Protein AF-A0A7C2VYW9-F1 (afdb_monomer)

Mean predicted aligned error: 6.25 Å

Secondary structure (DSSP, 8-state):
-HHHHHHHHHHHHHHHHHHHHHHHHHHHHHHHHHHHHHHHHHHHHHHHHHHHHHHHHHHHHHHHTT--HHHHHHHHHHHHT--PPPPPSS--TTHHHHHHHHHHHHHHHHHHHHHHHSTTS-HHHHHHHHHHHHHHHHHHHHHHHHHHHHHHHHHHT-HHHHHHHHHHHHHHHHHHHHHHHHHHHHHH--S-BGGGHHHHHHHHHTTT-SEEEEETTEEEEEEEETTEEEEEEEE--SSS---TTHHHHHHHHHHHTSSPEEEEEEEEEPPTTPPTT-EEEEES--S--HHHHHHHHHHHHHHT--EEEEEEEE-HHHHHSBPPHHHHHHHHHHHHHHHHHHHH--S-EEEEE-S--TT--

Nearest PDB structures (foldseek):
  3ma9-assembly1_A  TM=4.598E-01  e=1.531E+00  Human immunodeficiency virus 1
  8j7v-assembly1_B  TM=1.949E-01  e=5.937E-01  Homo sapiens

Structure (mmCIF, N/CA/C/O backbone):
data_AF-A0A7C2VYW9-F1
#
_entry.id   AF-A0A7C2VYW9-F1
#
loop_
_atom_site.group_PDB
_atom_site.id
_atom_site.type_symbol
_atom_site.label_atom_id
_atom_site.label_alt_id
_atom_site.label_comp_id
_atom_site.label_asym_id
_atom_site.label_entity_id
_atom_site.label_seq_id
_atom_site.pdbx_PDB_ins_code
_atom_site.Cartn_x
_atom_site.Cartn_y
_atom_site.Cartn_z
_atom_site.occupancy
_atom_site.B_iso_or_equiv
_atom_site.auth_seq_id
_atom_site.auth_comp_id
_atom_site.auth_asym_id
_atom_site.auth_atom_id
_atom_site.pdbx_PDB_model_num
ATOM 1 N N . MET A 1 1 ? 9.660 45.789 -67.870 1.00 57.28 1 MET A N 1
ATOM 2 C CA . MET A 1 1 ? 10.785 44.852 -67.632 1.00 57.28 1 MET A CA 1
ATOM 3 C C . MET A 1 1 ? 11.229 44.841 -66.166 1.00 57.28 1 MET A C 1
ATOM 5 O O . MET A 1 1 ? 11.315 43.762 -65.602 1.00 57.28 1 MET A O 1
ATOM 9 N N . ASN A 1 2 ? 11.415 46.000 -65.514 1.00 61.91 2 ASN A N 1
ATOM 10 C CA . ASN A 1 2 ? 11.808 46.063 -64.093 1.00 61.91 2 ASN A CA 1
ATOM 11 C C . ASN A 1 2 ? 10.751 45.544 -63.099 1.00 61.91 2 ASN A C 1
ATOM 13 O O . ASN A 1 2 ? 11.112 44.861 -62.149 1.00 61.91 2 ASN A O 1
ATOM 17 N N . GLU A 1 3 ? 9.457 45.799 -63.317 1.00 64.31 3 GLU A N 1
ATOM 18 C CA . GLU A 1 3 ? 8.412 45.302 -62.402 1.00 64.31 3 GLU A CA 1
ATOM 19 C C . GLU A 1 3 ? 8.253 43.779 -62.445 1.00 64.31 3 GLU A C 1
ATOM 21 O O . GLU A 1 3 ? 8.116 43.148 -61.401 1.00 64.31 3 GLU A O 1
ATOM 26 N N . LEU A 1 4 ? 8.354 43.180 -63.637 1.00 64.56 4 LEU A N 1
ATOM 27 C CA . LEU A 1 4 ? 8.272 41.728 -63.811 1.00 64.56 4 LEU A CA 1
ATOM 28 C C . LEU A 1 4 ? 9.457 41.014 -63.132 1.00 64.56 4 LEU A C 1
ATOM 30 O O . LEU A 1 4 ? 9.272 39.988 -62.481 1.00 64.56 4 LEU A O 1
ATOM 34 N N . ASN A 1 5 ? 10.662 41.594 -63.220 1.00 72.31 5 ASN A N 1
ATOM 35 C CA . ASN A 1 5 ? 11.850 41.093 -62.520 1.00 72.31 5 ASN A CA 1
ATOM 36 C C . ASN A 1 5 ? 11.736 41.248 -60.999 1.00 72.31 5 ASN A C 1
ATOM 38 O O . ASN A 1 5 ? 12.097 40.329 -60.268 1.00 72.31 5 ASN A O 1
ATOM 42 N N . ASN A 1 6 ? 11.196 42.367 -60.509 1.00 76.38 6 ASN A N 1
ATOM 43 C CA . ASN A 1 6 ? 10.977 42.562 -59.075 1.00 76.38 6 ASN A CA 1
ATOM 44 C C . ASN A 1 6 ? 9.933 41.585 -58.520 1.00 76.38 6 ASN A C 1
ATOM 46 O O . ASN A 1 6 ? 10.146 41.015 -57.452 1.00 76.38 6 ASN A O 1
ATOM 50 N N . GLN A 1 7 ? 8.847 41.326 -59.254 1.00 80.31 7 GLN A N 1
ATOM 51 C CA . GLN A 1 7 ? 7.870 40.303 -58.877 1.00 80.31 7 GLN A CA 1
ATOM 52 C C . GLN A 1 7 ? 8.500 38.907 -58.853 1.00 80.31 7 GLN A C 1
ATOM 54 O O . GLN A 1 7 ? 8.309 38.171 -57.888 1.00 80.31 7 GLN A O 1
ATOM 59 N N . PHE A 1 8 ? 9.313 38.560 -59.855 1.00 86.31 8 PHE A N 1
ATOM 60 C CA . PHE A 1 8 ? 10.019 37.280 -59.890 1.00 86.31 8 PHE A CA 1
ATOM 61 C C . PHE A 1 8 ? 10.964 37.097 -58.691 1.00 86.31 8 PHE A C 1
ATOM 63 O O . PHE A 1 8 ? 10.967 36.038 -58.067 1.00 86.31 8 PHE A O 1
ATOM 70 N N . ILE A 1 9 ? 11.716 38.138 -58.320 1.00 86.81 9 ILE A N 1
ATOM 71 C CA . ILE A 1 9 ? 12.613 38.117 -57.154 1.00 86.81 9 ILE A CA 1
ATOM 72 C C . ILE A 1 9 ? 11.821 37.950 -55.851 1.00 86.81 9 ILE A C 1
ATOM 74 O O . ILE A 1 9 ? 12.205 37.144 -55.004 1.00 86.81 9 ILE A O 1
ATOM 78 N N . VAL A 1 10 ? 10.699 38.659 -55.693 1.00 88.44 10 VAL A N 1
ATOM 79 C CA . VAL A 1 10 ? 9.830 38.532 -54.511 1.00 88.44 10 VAL A CA 1
ATOM 80 C C . VAL A 1 10 ? 9.242 37.124 -54.411 1.00 88.44 10 VAL A C 1
ATOM 82 O O . VAL A 1 10 ? 9.277 36.528 -53.333 1.00 88.44 10 VAL A O 1
ATOM 85 N N . TYR A 1 11 ? 8.775 36.547 -55.523 1.00 92.00 11 TYR A N 1
ATOM 86 C CA . TYR A 1 11 ? 8.293 35.167 -55.536 1.00 92.00 11 TYR A CA 1
ATOM 87 C C . TYR A 1 11 ? 9.409 34.181 -55.187 1.00 92.00 11 TYR A C 1
ATOM 89 O O . TYR A 1 11 ? 9.219 33.359 -54.294 1.00 92.00 11 TYR A O 1
ATOM 97 N N . ALA A 1 12 ? 10.589 34.299 -55.800 1.00 91.06 12 ALA A N 1
ATOM 98 C CA . ALA A 1 12 ? 11.731 33.435 -55.508 1.00 91.06 12 ALA A CA 1
ATOM 99 C C . ALA A 1 12 ? 12.156 33.502 -54.030 1.00 91.06 12 ALA A C 1
ATOM 101 O O . ALA A 1 12 ? 12.367 32.463 -53.405 1.00 91.06 12 ALA A O 1
ATOM 102 N N . LEU A 1 13 ? 12.209 34.702 -53.440 1.00 91.00 13 LEU A N 1
ATOM 103 C CA . LEU A 1 13 ? 12.495 34.888 -52.014 1.00 91.00 13 LEU A CA 1
ATOM 104 C C . LEU A 1 13 ? 11.402 34.284 -51.125 1.00 91.00 13 LEU A C 1
ATOM 106 O O . LEU A 1 13 ? 11.717 33.625 -50.137 1.00 91.00 13 LEU A O 1
ATOM 110 N N . SER A 1 14 ? 10.127 34.452 -51.483 1.00 90.56 14 SER A N 1
ATOM 111 C CA . SER A 1 14 ? 9.013 33.870 -50.726 1.00 90.56 14 SER A CA 1
ATOM 112 C C . SER A 1 14 ? 9.029 32.336 -50.752 1.00 90.56 14 SER A C 1
ATOM 114 O O . SER A 1 14 ? 8.857 31.708 -49.707 1.00 90.56 14 SER A O 1
ATOM 116 N N . TYR A 1 15 ? 9.336 31.726 -51.904 1.00 93.00 15 TYR A N 1
ATOM 117 C CA . TYR A 1 15 ? 9.499 30.278 -52.033 1.00 93.00 15 TYR A CA 1
ATOM 118 C C . TYR A 1 15 ? 10.729 29.775 -51.280 1.00 93.00 15 TYR A C 1
ATOM 120 O O . TYR A 1 15 ? 10.656 28.723 -50.652 1.00 93.00 15 TYR A O 1
ATOM 128 N N . LEU A 1 16 ? 11.836 30.525 -51.287 1.00 92.81 16 LEU A N 1
ATOM 129 C CA . LEU A 1 16 ? 13.031 30.180 -50.520 1.00 92.81 16 LEU A CA 1
ATOM 130 C C . LEU A 1 16 ? 12.753 30.200 -49.014 1.00 92.81 16 LEU A C 1
ATOM 132 O O . LEU A 1 16 ? 13.153 29.278 -48.310 1.00 92.81 16 LEU A O 1
ATOM 136 N N . ILE A 1 17 ? 12.039 31.217 -48.521 1.00 93.06 17 ILE A N 1
ATOM 137 C CA . ILE A 1 17 ? 11.642 31.316 -47.111 1.00 93.06 17 ILE A CA 1
ATOM 138 C C . ILE A 1 17 ? 10.695 30.172 -46.742 1.00 93.06 17 ILE A C 1
ATOM 140 O O . ILE A 1 17 ? 10.905 29.516 -45.723 1.00 93.06 17 ILE A O 1
ATOM 144 N N . LEU A 1 18 ? 9.691 29.886 -47.577 1.00 90.94 18 LEU A N 1
ATOM 145 C CA . LEU A 1 18 ? 8.770 28.770 -47.359 1.00 90.94 18 LEU A CA 1
ATOM 146 C C . LEU A 1 18 ? 9.516 27.428 -47.338 1.00 90.94 18 LEU A C 1
ATOM 148 O O . LEU A 1 18 ? 9.303 26.622 -46.436 1.00 90.94 18 LEU A O 1
ATOM 152 N N . PHE A 1 19 ? 10.437 27.218 -48.280 1.00 90.81 19 PHE A N 1
ATOM 153 C CA . PHE A 1 19 ? 11.307 26.046 -48.316 1.00 90.81 19 PHE A CA 1
ATOM 154 C C . PHE A 1 19 ? 12.144 25.933 -47.041 1.00 90.81 19 PHE A C 1
ATOM 156 O O . PHE A 1 19 ? 12.200 24.857 -46.452 1.00 90.81 19 PHE A O 1
ATOM 163 N N . LEU A 1 20 ? 12.738 27.034 -46.568 1.00 89.69 20 LEU A N 1
ATOM 164 C CA . LEU A 1 20 ? 13.527 27.046 -45.337 1.00 89.69 20 LEU A CA 1
ATOM 165 C C . LEU A 1 20 ? 12.669 26.682 -44.118 1.00 89.69 20 LEU A C 1
ATOM 167 O O . LEU A 1 20 ? 13.103 25.895 -43.282 1.00 89.69 20 LEU A O 1
ATOM 171 N N . ILE A 1 21 ? 11.441 27.204 -44.031 1.00 88.62 21 ILE A N 1
ATOM 172 C CA . ILE A 1 21 ? 10.491 26.877 -42.959 1.00 88.62 21 ILE A CA 1
ATOM 173 C C . ILE A 1 21 ? 10.118 25.392 -43.009 1.00 88.62 21 ILE A C 1
ATOM 175 O O . ILE A 1 21 ? 10.176 24.720 -41.980 1.00 88.62 21 ILE A O 1
ATOM 179 N N . CYS A 1 22 ? 9.783 24.854 -44.185 1.00 84.94 22 CYS A N 1
ATOM 180 C CA . CYS A 1 22 ? 9.462 23.435 -44.355 1.00 84.94 22 CYS A CA 1
ATOM 181 C C . CYS A 1 22 ? 10.659 22.529 -44.032 1.00 84.94 22 CYS A C 1
ATOM 183 O O . CYS A 1 22 ? 10.501 21.521 -43.344 1.00 84.94 22 CYS A O 1
ATOM 185 N N . PHE A 1 23 ? 11.860 22.905 -44.475 1.00 85.06 23 PHE A N 1
ATOM 186 C CA . PHE A 1 23 ? 13.095 22.174 -44.210 1.00 85.06 23 PHE A CA 1
ATOM 187 C C . PHE A 1 23 ? 13.438 22.169 -42.717 1.00 85.06 23 PHE A C 1
ATOM 189 O O . PHE A 1 23 ? 13.697 21.111 -42.147 1.00 85.06 23 PHE A O 1
ATOM 196 N N . LEU A 1 24 ? 13.365 23.326 -42.050 1.00 83.88 24 LEU A N 1
ATOM 197 C CA . LEU A 1 24 ? 13.580 23.432 -40.606 1.00 83.88 24 LEU A CA 1
ATOM 198 C C . LEU A 1 24 ? 12.501 22.684 -39.811 1.00 83.88 24 LEU A C 1
ATOM 200 O O . LEU A 1 24 ? 12.819 22.067 -38.796 1.00 83.88 24 LEU A O 1
ATOM 204 N N . ALA A 1 25 ? 11.245 22.689 -40.267 1.00 79.19 25 ALA A N 1
ATOM 205 C CA . ALA A 1 25 ? 10.165 21.930 -39.642 1.00 79.19 25 ALA A CA 1
ATOM 206 C C . ALA A 1 25 ? 10.385 20.410 -39.751 1.00 79.19 25 ALA A C 1
ATOM 208 O O . ALA A 1 25 ? 10.226 19.709 -38.752 1.00 79.19 25 ALA A O 1
ATOM 209 N N . GLY A 1 26 ? 10.807 19.909 -40.917 1.00 75.88 26 GLY A N 1
ATOM 210 C CA . GLY A 1 26 ? 11.163 18.498 -41.107 1.00 75.88 26 GLY A CA 1
ATOM 211 C C . GLY A 1 26 ? 12.405 18.094 -40.306 1.00 75.88 26 GLY A C 1
ATOM 212 O O . GLY A 1 26 ? 12.394 17.095 -39.593 1.00 75.88 26 GLY A O 1
ATOM 213 N N . TYR A 1 27 ? 13.451 18.923 -40.321 1.00 77.38 27 TYR A N 1
ATOM 214 C CA . TYR A 1 27 ? 14.674 18.679 -39.551 1.00 77.38 27 TYR A CA 1
ATOM 215 C C . TYR A 1 27 ? 14.426 18.695 -38.034 1.00 77.38 27 TYR A C 1
ATOM 217 O O . TYR A 1 27 ? 15.004 17.903 -37.288 1.00 77.38 27 TYR A O 1
ATOM 225 N N . ARG A 1 28 ? 13.509 19.550 -37.563 1.00 77.00 28 ARG A N 1
ATOM 226 C CA . ARG A 1 28 ? 13.059 19.560 -36.166 1.00 77.00 28 ARG A CA 1
ATOM 227 C C . ARG A 1 28 ? 12.404 18.235 -35.765 1.00 77.00 28 ARG A C 1
ATOM 229 O O . ARG A 1 28 ? 12.597 17.820 -34.627 1.00 77.00 28 ARG A O 1
ATOM 236 N N . GLN A 1 29 ? 11.650 17.581 -36.651 1.00 70.31 29 GLN A N 1
ATOM 237 C CA . GLN A 1 29 ? 11.026 16.284 -36.356 1.00 70.31 29 GLN A CA 1
ATOM 238 C C . GLN A 1 29 ? 12.069 15.170 -36.206 1.00 70.31 29 GLN A C 1
ATOM 240 O O . GLN A 1 29 ? 11.988 14.402 -35.253 1.00 70.31 29 GLN A O 1
ATOM 245 N N . GLU A 1 30 ? 13.080 15.128 -37.074 1.00 72.44 30 GLU A N 1
ATOM 246 C CA . GLU A 1 30 ? 14.192 14.166 -36.981 1.00 72.44 30 GLU A CA 1
ATOM 247 C C . GLU A 1 30 ? 15.038 14.381 -35.713 1.00 72.44 30 GLU A C 1
ATOM 249 O O . GLU A 1 30 ? 15.390 13.435 -35.004 1.00 72.44 30 GLU A O 1
ATOM 254 N N . LEU A 1 31 ? 15.315 15.642 -35.364 1.00 75.75 31 LEU A N 1
ATOM 255 C CA . LEU A 1 31 ? 15.980 15.983 -34.105 1.00 75.75 31 LEU A CA 1
ATOM 256 C C . LEU A 1 31 ? 15.140 15.588 -32.885 1.00 75.75 31 LEU A C 1
ATOM 258 O O . LEU A 1 31 ? 15.677 15.007 -31.940 1.00 75.75 31 LEU A O 1
ATOM 262 N N . ALA A 1 32 ? 13.838 15.889 -32.896 1.00 71.81 32 ALA A N 1
ATOM 263 C CA . ALA A 1 32 ? 12.922 15.497 -31.830 1.00 71.81 32 ALA A CA 1
ATOM 264 C C . ALA A 1 32 ? 12.911 13.973 -31.668 1.00 71.81 32 ALA A C 1
ATOM 266 O O . ALA A 1 32 ? 13.172 13.498 -30.566 1.00 71.81 32 ALA A O 1
ATOM 267 N N . PHE A 1 33 ? 12.759 13.223 -32.767 1.00 72.19 33 PHE A N 1
ATOM 268 C CA . PHE A 1 33 ? 12.837 11.760 -32.798 1.00 72.19 33 PHE A CA 1
ATOM 269 C C . PHE A 1 33 ? 14.113 11.242 -32.125 1.00 72.19 33 PHE A C 1
ATOM 271 O O . PHE A 1 33 ? 14.050 10.342 -31.287 1.00 72.19 33 PHE A O 1
ATOM 278 N N . PHE A 1 34 ? 15.275 11.825 -32.435 1.00 74.81 34 PHE A N 1
ATOM 279 C CA . PHE A 1 34 ? 16.549 11.412 -31.846 1.00 74.81 34 PHE A CA 1
ATOM 280 C C . PHE A 1 34 ? 16.608 11.623 -30.322 1.00 74.81 34 PHE A C 1
ATOM 282 O O . PHE A 1 34 ? 17.043 10.728 -29.588 1.00 74.81 34 PHE A O 1
ATOM 289 N N . PHE A 1 35 ? 16.179 12.790 -29.827 1.00 76.94 35 PHE A N 1
ATOM 290 C CA . PHE A 1 35 ? 16.181 13.089 -28.389 1.00 76.94 35 PHE A CA 1
ATOM 291 C C . PHE A 1 35 ? 15.185 12.218 -27.620 1.00 76.94 35 PHE A C 1
ATOM 293 O O . PHE A 1 35 ? 15.547 11.596 -26.621 1.00 76.94 35 PHE A O 1
ATOM 300 N N . GLU A 1 36 ? 13.968 12.128 -28.137 1.00 75.50 36 GLU A N 1
ATOM 301 C CA . GLU A 1 36 ? 12.870 11.319 -27.618 1.00 75.50 36 GLU A CA 1
ATOM 302 C C . GLU A 1 36 ? 13.248 9.838 -27.511 1.00 75.50 36 GLU A C 1
ATOM 304 O O . GLU A 1 36 ? 13.093 9.197 -26.466 1.00 75.50 36 GLU A O 1
ATOM 309 N N . PHE A 1 37 ? 13.847 9.303 -28.573 1.00 78.81 37 PHE A N 1
ATOM 310 C CA . PHE A 1 37 ? 14.339 7.936 -28.612 1.00 78.81 37 PHE A CA 1
ATOM 311 C C . PHE A 1 37 ? 15.418 7.668 -27.558 1.00 78.81 37 PHE A C 1
ATOM 313 O O . PHE A 1 37 ? 15.416 6.628 -26.891 1.00 78.81 37 PHE A O 1
ATOM 320 N N . ARG A 1 38 ? 16.351 8.611 -27.386 1.00 84.50 38 ARG A N 1
ATOM 321 C CA . ARG A 1 38 ? 17.425 8.505 -26.395 1.00 84.50 38 ARG A CA 1
ATOM 322 C C . ARG A 1 38 ? 16.870 8.448 -24.975 1.00 84.50 38 ARG A C 1
ATOM 324 O O . ARG A 1 38 ? 17.370 7.658 -24.173 1.00 84.50 38 ARG A O 1
ATOM 331 N N . ASP A 1 39 ? 15.866 9.256 -24.660 1.00 83.12 39 ASP A N 1
ATOM 332 C CA . ASP A 1 39 ? 15.283 9.296 -23.319 1.00 83.12 39 ASP A CA 1
ATOM 333 C C . ASP A 1 39 ? 14.465 8.034 -23.021 1.00 83.12 39 ASP A C 1
ATOM 335 O O . ASP A 1 39 ? 14.633 7.442 -21.951 1.00 83.12 39 ASP A O 1
ATOM 339 N N . LEU A 1 40 ? 13.707 7.523 -24.000 1.00 85.31 40 LEU A N 1
ATOM 340 C CA . LEU A 1 40 ? 13.041 6.222 -23.884 1.00 85.31 40 LEU A CA 1
ATOM 341 C C . LEU A 1 40 ? 14.051 5.083 -23.676 1.00 85.31 40 LEU A C 1
ATOM 343 O O . LEU A 1 40 ? 13.854 4.225 -22.815 1.00 85.31 40 LEU A O 1
ATOM 347 N N . LYS A 1 41 ? 15.164 5.088 -24.422 1.00 89.06 41 LYS A N 1
ATOM 348 C CA . LYS A 1 41 ? 16.241 4.096 -24.278 1.00 89.06 41 LYS A CA 1
ATOM 349 C C . LYS A 1 41 ? 16.886 4.142 -22.892 1.00 89.06 41 LYS A C 1
ATOM 351 O O . LYS A 1 41 ? 17.166 3.095 -22.314 1.00 89.06 41 LYS A O 1
ATOM 356 N N . ARG A 1 42 ? 17.141 5.343 -22.363 1.00 90.75 42 ARG A N 1
ATOM 357 C CA . ARG A 1 42 ? 17.694 5.537 -21.013 1.00 90.75 42 ARG A CA 1
ATOM 358 C C . ARG A 1 42 ? 16.753 4.992 -19.950 1.00 90.75 42 ARG A C 1
ATOM 360 O O . ARG A 1 42 ? 17.205 4.257 -19.080 1.00 90.75 42 ARG A O 1
ATOM 367 N N . PHE A 1 43 ? 15.464 5.307 -20.048 1.00 90.62 43 PHE A N 1
ATOM 368 C CA . PHE A 1 43 ? 14.476 4.795 -19.106 1.00 90.62 43 PHE A CA 1
ATOM 369 C C . PHE A 1 43 ? 14.328 3.273 -19.193 1.00 90.62 43 PHE A C 1
ATOM 371 O O . PHE A 1 43 ? 14.309 2.605 -18.167 1.00 90.62 43 PHE A O 1
ATOM 378 N N . LEU A 1 44 ? 14.312 2.701 -20.402 1.00 93.31 44 LEU A N 1
ATOM 379 C CA . LEU A 1 44 ? 14.299 1.248 -20.577 1.00 93.31 44 LEU A CA 1
ATOM 380 C C . LEU A 1 44 ? 15.505 0.579 -19.901 1.00 93.31 44 LEU A C 1
ATOM 382 O O . LEU A 1 44 ? 15.341 -0.453 -19.255 1.00 93.31 44 LEU A O 1
ATOM 386 N N . LYS A 1 45 ? 16.698 1.172 -20.026 1.00 95.44 45 LYS A N 1
ATOM 387 C CA . LYS A 1 45 ? 17.904 0.683 -19.351 1.00 95.44 45 LYS A CA 1
ATOM 388 C C . LYS A 1 45 ? 17.773 0.767 -17.826 1.00 95.44 45 LYS A C 1
ATOM 390 O O . LYS A 1 45 ? 18.093 -0.201 -17.150 1.00 95.44 45 LYS A O 1
ATOM 395 N N . GLN A 1 46 ? 17.258 1.881 -17.303 1.00 95.81 46 GLN A N 1
ATOM 396 C CA . GLN A 1 46 ? 16.982 2.030 -15.870 1.00 95.81 46 GLN A CA 1
ATOM 397 C C . GLN A 1 46 ? 16.023 0.933 -15.370 1.00 95.81 46 GLN A C 1
ATOM 399 O O . GLN A 1 46 ? 16.306 0.286 -14.370 1.00 95.81 46 GLN A O 1
ATOM 404 N N . LEU A 1 47 ? 14.927 0.667 -16.089 1.00 96.06 47 LEU A N 1
ATOM 405 C CA . LEU A 1 47 ? 13.975 -0.390 -15.726 1.00 96.06 47 LEU A CA 1
ATOM 406 C C . LEU A 1 47 ? 14.604 -1.787 -15.743 1.00 96.06 47 LEU A C 1
ATOM 408 O O . LEU A 1 47 ? 14.288 -2.618 -14.898 1.00 96.06 47 LEU A O 1
ATOM 412 N N . GLU A 1 48 ? 15.475 -2.063 -16.714 1.00 97.12 48 GLU A N 1
ATOM 413 C CA . GLU A 1 48 ? 16.203 -3.332 -16.789 1.00 97.12 48 GLU A CA 1
ATOM 414 C C . GLU A 1 48 ? 17.114 -3.535 -15.571 1.00 97.12 48 GLU A C 1
ATOM 416 O O . GLU A 1 48 ? 17.127 -4.618 -14.981 1.00 97.12 48 GLU A O 1
ATOM 421 N N . GLU A 1 49 ? 17.822 -2.480 -15.164 1.00 97.50 49 GLU A N 1
ATOM 422 C CA . GLU A 1 49 ? 18.649 -2.463 -13.956 1.00 97.50 49 GLU A CA 1
ATOM 423 C C . GLU A 1 49 ? 17.794 -2.666 -12.694 1.00 97.50 49 GLU A C 1
ATOM 425 O O . GLU A 1 49 ? 18.102 -3.543 -11.890 1.00 97.50 49 GLU A O 1
ATOM 430 N N . GLU A 1 50 ? 16.676 -1.946 -12.554 1.00 97.31 50 GLU A N 1
ATOM 431 C CA . GLU A 1 50 ? 15.764 -2.058 -11.406 1.00 97.31 50 GLU A CA 1
ATOM 432 C C . GLU A 1 50 ? 15.127 -3.453 -11.287 1.00 97.31 50 GLU A C 1
ATOM 434 O O . GLU A 1 50 ? 15.076 -4.018 -10.192 1.00 97.31 50 GLU A O 1
ATOM 439 N N . VAL A 1 51 ? 14.679 -4.052 -12.398 1.00 97.19 51 VAL A N 1
ATOM 440 C CA . VAL A 1 51 ? 14.142 -5.427 -12.417 1.00 97.19 51 VAL A CA 1
ATOM 441 C C . VAL A 1 51 ? 15.219 -6.437 -12.011 1.00 97.19 51 VAL A C 1
ATOM 443 O O . VAL A 1 51 ? 14.955 -7.345 -11.216 1.00 97.19 51 VAL A O 1
ATOM 446 N N . SER A 1 52 ? 16.441 -6.276 -12.526 1.00 96.88 52 SER A N 1
ATOM 447 C CA . SER A 1 52 ? 17.578 -7.126 -12.164 1.00 96.88 52 SER A CA 1
ATOM 448 C C . SER A 1 52 ? 17.944 -6.985 -10.682 1.00 96.88 52 SER A C 1
ATOM 450 O O . SER A 1 52 ? 18.179 -7.985 -9.998 1.00 96.88 52 SER A O 1
ATOM 452 N N . ASP A 1 53 ? 17.936 -5.762 -10.155 1.00 97.00 53 ASP A N 1
ATOM 453 C CA . ASP A 1 53 ? 18.186 -5.486 -8.744 1.00 97.00 53 ASP A CA 1
ATOM 454 C C . ASP A 1 53 ? 17.111 -6.091 -7.844 1.00 97.00 53 ASP A C 1
ATOM 456 O O . ASP A 1 53 ? 17.447 -6.736 -6.855 1.00 97.00 53 ASP A O 1
ATOM 460 N N . VAL A 1 54 ? 15.831 -5.984 -8.205 1.00 96.75 54 VAL A N 1
ATOM 461 C CA . VAL A 1 54 ? 14.741 -6.648 -7.474 1.00 96.75 54 VAL A CA 1
ATOM 462 C C . VAL A 1 54 ? 14.937 -8.163 -7.445 1.00 96.75 54 VAL A C 1
ATOM 464 O O . VAL A 1 54 ? 14.810 -8.768 -6.378 1.00 96.75 54 VAL A O 1
ATOM 467 N N . LYS A 1 55 ? 15.310 -8.790 -8.573 1.00 95.75 55 LYS A N 1
ATOM 468 C CA . LYS A 1 55 ? 15.639 -10.228 -8.613 1.00 95.75 55 LYS A CA 1
ATOM 469 C C . LYS A 1 55 ? 16.771 -10.562 -7.639 1.00 95.75 55 LYS A C 1
ATOM 471 O O . LYS A 1 55 ? 16.680 -11.544 -6.902 1.00 95.75 55 LYS A O 1
ATOM 476 N N . ARG A 1 56 ? 17.828 -9.746 -7.621 1.00 95.69 56 ARG A N 1
ATOM 477 C CA . ARG A 1 56 ? 18.986 -9.919 -6.735 1.00 95.69 56 ARG A CA 1
ATOM 478 C C . ARG A 1 56 ? 18.612 -9.778 -5.260 1.00 95.69 56 ARG A C 1
ATOM 480 O O . ARG A 1 56 ? 18.961 -10.661 -4.484 1.00 95.69 56 ARG A O 1
ATOM 487 N N . ILE A 1 57 ? 17.863 -8.740 -4.892 1.00 95.25 57 ILE A N 1
ATOM 488 C CA . ILE A 1 57 ? 17.438 -8.493 -3.507 1.00 95.25 57 ILE A CA 1
ATOM 489 C C . ILE A 1 57 ? 16.546 -9.640 -3.017 1.00 95.25 57 ILE A C 1
ATOM 491 O O . ILE A 1 57 ? 16.800 -10.203 -1.958 1.00 95.25 57 ILE A O 1
ATOM 495 N N . ILE A 1 58 ? 15.554 -10.060 -3.812 1.00 94.12 58 ILE A N 1
ATOM 496 C CA . ILE A 1 58 ? 14.689 -11.201 -3.463 1.00 94.12 58 ILE A CA 1
ATOM 497 C C . ILE A 1 58 ? 15.524 -12.473 -3.272 1.00 94.12 58 ILE A C 1
ATOM 499 O O . ILE A 1 58 ? 15.326 -13.206 -2.306 1.00 94.12 58 ILE A O 1
ATOM 503 N N . LYS A 1 59 ? 16.489 -12.729 -4.161 1.00 93.56 59 LYS A N 1
ATOM 504 C CA . LYS A 1 59 ? 17.399 -13.874 -4.050 1.00 93.56 59 LYS A CA 1
ATOM 505 C C . LYS A 1 59 ? 18.232 -13.839 -2.769 1.00 93.56 59 LYS A C 1
ATOM 507 O O . LYS A 1 59 ? 18.433 -14.884 -2.156 1.00 93.56 59 LYS A O 1
ATOM 512 N N . GLU A 1 60 ? 18.742 -12.675 -2.384 1.00 93.19 60 GLU A N 1
ATOM 513 C CA . GLU A 1 60 ? 19.502 -12.495 -1.145 1.00 93.19 60 GLU A CA 1
ATOM 514 C C . GLU A 1 60 ? 18.631 -12.755 0.090 1.00 93.19 60 GLU A C 1
ATOM 516 O O . GLU A 1 60 ? 19.056 -13.494 0.976 1.00 93.19 60 GLU A O 1
ATOM 521 N N . GLU A 1 61 ? 17.401 -12.239 0.125 1.00 91.25 61 GLU A N 1
ATOM 522 C CA . GLU A 1 61 ? 16.476 -12.470 1.242 1.00 91.25 61 GLU A CA 1
ATOM 523 C C . GLU A 1 61 ? 16.048 -13.935 1.357 1.00 91.25 61 GLU A C 1
ATOM 525 O O . GLU A 1 61 ? 16.078 -14.512 2.440 1.00 91.25 61 GLU A O 1
ATOM 530 N N . ILE A 1 62 ? 15.748 -14.593 0.239 1.00 90.00 62 ILE A N 1
ATOM 531 C CA . ILE A 1 62 ? 15.380 -16.015 0.225 1.00 90.00 62 ILE A CA 1
ATOM 532 C C . ILE A 1 62 ? 16.523 -16.903 0.729 1.00 90.00 62 ILE A C 1
ATOM 534 O O . ILE A 1 62 ? 16.293 -17.844 1.492 1.00 90.00 62 ILE A O 1
ATOM 538 N N . LYS A 1 63 ? 17.771 -16.567 0.379 1.00 90.12 63 LYS A N 1
ATOM 539 C CA . LYS A 1 63 ? 18.949 -17.265 0.908 1.00 90.12 63 LYS A CA 1
ATOM 540 C C . LYS A 1 63 ? 19.081 -17.126 2.424 1.00 90.12 63 LYS A C 1
ATOM 542 O O . LYS A 1 63 ? 19.471 -18.094 3.069 1.00 90.12 63 LYS A O 1
ATOM 547 N N . LYS A 1 64 ? 18.742 -15.967 3.005 1.00 90.50 64 LYS A N 1
ATOM 548 C CA . LYS A 1 64 ? 18.765 -15.767 4.469 1.00 90.50 64 LYS A CA 1
ATOM 549 C C . LYS A 1 64 ? 17.753 -16.659 5.198 1.00 90.50 64 LYS A C 1
ATOM 551 O O . LYS A 1 64 ? 17.992 -17.023 6.342 1.00 90.50 64 LYS A O 1
ATOM 556 N N . ILE A 1 65 ? 16.664 -17.045 4.528 1.00 87.62 65 ILE A N 1
ATOM 557 C CA . ILE A 1 65 ? 15.631 -17.964 5.044 1.00 87.62 65 ILE A CA 1
ATOM 558 C C . ILE A 1 65 ? 16.065 -19.444 4.897 1.00 87.62 65 ILE A C 1
ATOM 560 O O . ILE A 1 65 ? 15.382 -20.357 5.365 1.00 87.62 65 ILE A O 1
ATOM 564 N N . GLY A 1 66 ? 17.213 -19.705 4.261 1.00 87.31 66 GLY A N 1
ATOM 565 C CA . GLY A 1 66 ? 17.765 -21.049 4.079 1.00 87.31 66 GLY A CA 1
ATOM 566 C C . GLY A 1 66 ? 17.191 -21.819 2.886 1.00 87.31 66 GLY A C 1
ATOM 567 O O . GLY A 1 66 ? 17.348 -23.034 2.831 1.00 87.31 66 GLY A O 1
ATOM 568 N N . VAL A 1 67 ? 16.537 -21.144 1.932 1.00 87.56 67 VAL A N 1
ATOM 569 C CA . VAL A 1 67 ? 15.994 -21.780 0.716 1.00 87.56 67 VAL A CA 1
ATOM 570 C C . VAL A 1 67 ? 16.964 -21.617 -0.457 1.00 87.56 67 VAL A C 1
ATOM 572 O O . VAL A 1 67 ? 17.517 -20.536 -0.685 1.00 87.56 67 VAL A O 1
ATOM 575 N N . SER A 1 68 ? 17.170 -22.689 -1.230 1.00 87.88 68 SER A N 1
ATOM 576 C CA . SER A 1 68 ? 17.987 -22.643 -2.446 1.00 87.88 68 SER A CA 1
ATOM 577 C C . SER A 1 68 ? 17.298 -21.830 -3.540 1.00 87.88 68 SER A C 1
ATOM 579 O O . SER A 1 68 ? 16.131 -22.038 -3.857 1.00 87.88 68 SER A O 1
ATOM 581 N N . TRP A 1 69 ? 18.043 -20.933 -4.192 1.00 87.50 69 TRP A N 1
ATOM 582 C CA . TRP A 1 69 ? 17.512 -20.149 -5.312 1.00 87.50 69 TRP A CA 1
ATOM 583 C C . TRP A 1 69 ? 17.047 -21.021 -6.486 1.00 87.50 69 TRP A C 1
ATOM 585 O O . TRP A 1 69 ? 16.112 -20.640 -7.182 1.00 87.50 69 TRP A O 1
ATOM 595 N N . GLN A 1 70 ? 17.690 -22.171 -6.707 1.00 86.56 70 GLN A N 1
ATOM 596 C CA . GLN A 1 70 ? 17.355 -23.073 -7.815 1.00 86.56 70 GLN A CA 1
ATOM 597 C C . GLN A 1 70 ? 15.921 -23.604 -7.703 1.00 86.56 70 GLN A C 1
ATOM 599 O O . GLN A 1 70 ? 15.238 -23.714 -8.717 1.00 86.56 70 GLN A O 1
ATOM 604 N N . ASP A 1 71 ? 15.445 -23.832 -6.478 1.00 83.94 71 ASP A N 1
ATOM 605 C CA . ASP A 1 71 ? 14.080 -24.298 -6.217 1.00 83.94 71 ASP A CA 1
ATOM 606 C C . ASP A 1 71 ? 13.056 -23.159 -6.362 1.00 83.94 71 ASP A C 1
ATOM 608 O O . ASP A 1 71 ? 11.903 -23.378 -6.722 1.00 83.94 71 ASP A O 1
ATOM 612 N N . VAL A 1 72 ? 13.481 -21.914 -6.124 1.00 84.31 72 VAL A N 1
ATOM 613 C CA . VAL A 1 72 ? 12.619 -20.723 -6.170 1.00 84.31 72 VAL A CA 1
ATOM 614 C C . VAL A 1 72 ? 12.470 -20.147 -7.574 1.00 84.31 72 VAL A C 1
ATOM 616 O O . VAL A 1 72 ? 11.412 -19.610 -7.905 1.00 84.31 72 VAL A O 1
ATOM 619 N N . GLU A 1 73 ? 13.510 -20.217 -8.403 1.00 87.38 73 GLU A N 1
ATOM 620 C CA . GLU A 1 73 ? 13.577 -19.519 -9.691 1.00 87.38 73 GLU A CA 1
ATOM 621 C C . GLU A 1 73 ? 12.365 -19.769 -10.618 1.00 87.38 73 GLU A C 1
ATOM 623 O O . GLU A 1 73 ? 11.802 -18.783 -11.108 1.00 87.38 73 GLU A O 1
ATOM 628 N N . PRO A 1 74 ? 11.854 -21.007 -10.788 1.00 86.19 74 PRO A N 1
ATOM 629 C CA . PRO A 1 74 ? 10.662 -21.252 -11.612 1.00 86.19 74 PRO A CA 1
ATOM 630 C C . PRO A 1 74 ? 9.400 -20.546 -11.084 1.00 86.19 74 PRO A C 1
ATOM 632 O O . PRO A 1 74 ? 8.576 -20.008 -11.837 1.00 86.19 74 PRO A O 1
ATOM 635 N N . HIS A 1 75 ? 9.240 -20.509 -9.762 1.00 86.44 75 HIS A N 1
ATOM 636 C CA . HIS A 1 75 ? 8.115 -19.840 -9.116 1.00 86.44 75 HIS A CA 1
ATOM 637 C C . HIS A 1 75 ? 8.263 -18.320 -9.164 1.00 86.44 75 HIS A C 1
ATOM 639 O O . HIS A 1 75 ? 7.268 -17.627 -9.379 1.00 86.44 75 HIS A O 1
ATOM 645 N N . TYR A 1 76 ? 9.487 -17.803 -9.024 1.00 88.38 76 TYR A N 1
ATOM 646 C CA . TYR A 1 76 ? 9.797 -16.383 -9.180 1.00 88.38 76 TYR A CA 1
ATOM 647 C C . TYR A 1 76 ? 9.366 -15.870 -10.557 1.00 88.38 76 TYR A C 1
ATOM 649 O O . TYR A 1 76 ? 8.678 -14.852 -10.642 1.00 88.38 76 TYR A O 1
ATOM 657 N N . GLU A 1 77 ? 9.711 -16.575 -11.638 1.00 87.81 77 GLU A N 1
ATOM 658 C CA . GLU A 1 77 ? 9.297 -16.172 -12.987 1.00 87.81 77 GLU A CA 1
ATOM 659 C C . GLU A 1 77 ? 7.779 -16.186 -13.124 1.00 87.81 77 GLU A C 1
ATOM 661 O O . GLU A 1 77 ? 7.182 -15.267 -13.681 1.00 87.81 77 GLU A O 1
ATOM 666 N N . THR A 1 78 ? 7.122 -17.195 -12.560 1.00 90.19 78 THR A N 1
ATOM 667 C CA . THR A 1 78 ? 5.664 -17.270 -12.617 1.00 90.19 78 THR A CA 1
ATOM 668 C C . THR A 1 78 ? 5.001 -16.131 -11.830 1.00 90.19 78 THR A C 1
ATOM 670 O O . THR A 1 78 ? 4.012 -15.563 -12.288 1.00 90.19 78 THR A O 1
ATOM 673 N N . LEU A 1 79 ? 5.534 -15.779 -10.657 1.00 91.25 79 LEU A N 1
ATOM 674 C CA . LEU A 1 79 ? 5.009 -14.713 -9.799 1.00 91.25 79 LEU A CA 1
ATOM 675 C C . LEU A 1 79 ? 5.269 -13.318 -10.372 1.00 91.25 79 LEU A C 1
ATOM 677 O O . LEU A 1 79 ? 4.381 -12.476 -10.350 1.00 91.25 79 LEU A O 1
ATOM 681 N N . THR A 1 80 ? 6.446 -13.075 -10.943 1.00 91.56 80 THR A N 1
ATOM 682 C CA . THR A 1 80 ? 6.780 -11.779 -11.563 1.00 91.56 80 THR A CA 1
ATOM 683 C C . THR A 1 80 ? 6.116 -11.563 -12.921 1.00 91.56 80 THR A C 1
ATOM 685 O O . THR A 1 80 ? 6.096 -10.445 -13.430 1.00 91.56 80 THR A O 1
ATOM 688 N N . ASN A 1 81 ? 5.568 -12.616 -13.527 1.00 91.81 81 ASN A N 1
ATOM 689 C CA . ASN A 1 81 ? 4.753 -12.534 -14.738 1.00 91.81 81 ASN A CA 1
ATOM 690 C C . ASN A 1 81 ? 3.245 -12.552 -14.450 1.00 91.81 81 ASN A C 1
ATOM 692 O O . ASN A 1 81 ? 2.447 -12.515 -15.387 1.00 91.81 81 ASN A O 1
ATOM 696 N N . PHE A 1 82 ? 2.849 -12.610 -13.178 1.00 89.50 82 PHE A N 1
ATOM 697 C CA . PHE A 1 82 ? 1.454 -12.641 -12.764 1.00 89.50 82 PHE A CA 1
ATOM 698 C C . PHE A 1 82 ? 0.776 -11.285 -12.990 1.00 89.50 82 PHE A C 1
ATOM 700 O O . PHE A 1 82 ? 1.274 -10.257 -12.542 1.00 89.50 82 PHE A O 1
ATOM 707 N N . PHE A 1 83 ? -0.397 -11.255 -13.614 1.00 88.25 83 PHE A N 1
ATOM 708 C CA . PHE A 1 83 ? -1.182 -10.028 -13.738 1.00 88.25 83 PHE A CA 1
ATOM 709 C C . PHE A 1 83 ? -2.657 -10.300 -13.476 1.00 88.25 83 PHE A C 1
ATOM 711 O O . PHE A 1 83 ? -3.173 -11.379 -13.762 1.00 88.25 83 PHE A O 1
ATOM 718 N N . ILE A 1 84 ? -3.328 -9.292 -12.930 1.00 88.75 84 ILE A N 1
ATOM 719 C CA . ILE A 1 84 ? -4.757 -9.335 -12.645 1.00 88.75 84 ILE A CA 1
ATOM 720 C C . ILE A 1 84 ? -5.489 -8.761 -13.853 1.00 88.75 84 ILE A C 1
ATOM 722 O O . ILE A 1 84 ? -5.166 -7.668 -14.321 1.00 88.75 84 ILE A O 1
ATOM 726 N N . VAL A 1 85 ? -6.464 -9.507 -14.362 1.00 88.69 85 VAL A N 1
ATOM 727 C CA . VAL A 1 85 ? -7.351 -9.044 -15.431 1.00 88.69 85 VAL A CA 1
ATOM 728 C C . VAL A 1 85 ? -8.579 -8.410 -14.779 1.00 88.69 85 VAL A C 1
ATOM 730 O O . VAL A 1 85 ? -9.263 -9.106 -14.030 1.00 88.69 85 VAL A O 1
ATOM 733 N N . PRO A 1 86 ? -8.862 -7.114 -15.005 1.00 86.75 86 PRO A N 1
ATOM 734 C CA . PRO A 1 86 ? -10.052 -6.481 -14.449 1.00 86.75 86 PRO A CA 1
ATOM 735 C C . PRO A 1 86 ? -11.333 -7.075 -15.066 1.00 86.75 86 PRO A C 1
ATOM 737 O O . PRO A 1 86 ? -11.290 -7.595 -16.185 1.00 86.75 86 PRO A O 1
ATOM 740 N N . PRO A 1 87 ? -12.481 -7.001 -14.367 1.00 88.06 87 PRO A N 1
ATOM 741 C CA . PRO A 1 87 ? -13.756 -7.426 -14.935 1.00 88.06 87 PRO A CA 1
ATOM 742 C C . PRO A 1 87 ? -14.164 -6.535 -16.117 1.00 88.06 87 PRO A C 1
ATOM 744 O O . PRO A 1 87 ? -13.686 -5.408 -16.258 1.00 88.06 87 PRO A O 1
ATOM 747 N N . VAL A 1 88 ? -15.087 -7.030 -16.947 1.00 86.06 88 VAL A N 1
ATOM 748 C CA . VAL A 1 88 ? -15.684 -6.253 -18.047 1.00 86.06 88 VAL A CA 1
ATOM 749 C C . VAL A 1 88 ? -16.324 -4.978 -17.488 1.00 86.06 88 VAL A C 1
ATOM 751 O O . VAL A 1 88 ? -17.139 -5.046 -16.567 1.00 86.06 88 VAL A O 1
ATOM 754 N N . GLY A 1 89 ? -15.930 -3.825 -18.037 1.00 77.00 89 GLY A N 1
ATOM 755 C CA . GLY A 1 89 ? -16.360 -2.506 -17.563 1.00 77.00 89 GLY A CA 1
ATOM 756 C C . GLY A 1 89 ? -17.697 -2.023 -18.130 1.00 77.00 89 GLY A C 1
ATOM 757 O O . GLY A 1 89 ? -18.346 -1.189 -17.505 1.00 77.00 89 GLY A O 1
ATOM 758 N N . ASP A 1 90 ? -18.127 -2.562 -19.274 1.00 77.81 90 ASP A N 1
ATOM 759 C CA . ASP A 1 90 ? -19.324 -2.093 -19.991 1.00 77.81 90 ASP A CA 1
ATOM 760 C C . ASP A 1 90 ? -20.640 -2.441 -19.273 1.00 77.81 90 ASP A C 1
ATOM 762 O O . ASP A 1 90 ? -21.678 -1.838 -19.540 1.00 77.81 90 ASP A O 1
ATOM 766 N N . GLU A 1 91 ? -20.608 -3.388 -18.327 1.00 78.56 91 GLU A N 1
ATOM 767 C CA . GLU A 1 91 ? -21.748 -3.731 -17.479 1.00 78.56 91 GLU A CA 1
ATOM 768 C C . GLU A 1 91 ? -21.519 -3.221 -16.044 1.00 78.56 91 GLU A C 1
ATOM 770 O O . GLU A 1 91 ? -20.800 -3.856 -15.259 1.00 78.56 91 GLU A O 1
ATOM 775 N N . PRO A 1 92 ? -22.142 -2.092 -15.657 1.00 75.62 92 PRO A N 1
ATOM 776 C CA . PRO A 1 92 ? -21.886 -1.469 -14.362 1.00 75.62 92 PRO A CA 1
ATOM 777 C C . PRO A 1 92 ? -22.465 -2.274 -13.189 1.00 75.62 92 PRO A C 1
ATOM 779 O O . PRO A 1 92 ? -21.910 -2.248 -12.087 1.00 75.62 92 PRO A O 1
ATOM 782 N N . VAL A 1 93 ? -23.554 -3.018 -13.405 1.00 84.94 93 VAL A N 1
ATOM 783 C CA . VAL A 1 93 ? -24.206 -3.822 -12.362 1.00 84.94 93 VAL A CA 1
ATOM 784 C C . VAL A 1 93 ? -23.326 -5.021 -12.007 1.00 84.94 93 VAL A C 1
ATOM 786 O O . VAL A 1 93 ? -22.925 -5.789 -12.873 1.00 84.94 93 VAL A O 1
ATOM 789 N N . GLY A 1 94 ? -23.003 -5.183 -10.722 1.00 84.81 94 GLY A N 1
ATOM 790 C CA . GLY A 1 94 ? -22.178 -6.300 -10.244 1.00 84.81 94 GLY A CA 1
ATOM 791 C C . GLY A 1 94 ? -20.684 -6.191 -10.576 1.00 84.81 94 GLY A C 1
ATOM 792 O O . GLY A 1 94 ? -19.918 -7.099 -10.256 1.00 84.81 94 GLY A O 1
ATOM 793 N N . SER A 1 95 ? -20.241 -5.103 -11.218 1.00 88.56 95 SER A N 1
ATOM 794 C CA . SER A 1 95 ? -18.833 -4.898 -11.595 1.00 88.56 95 SER A CA 1
ATOM 795 C C . SER A 1 95 ? -17.894 -4.891 -10.383 1.00 88.56 95 SER A C 1
ATOM 797 O O . SER A 1 95 ? -16.830 -5.508 -10.427 1.00 88.56 95 SER A O 1
ATOM 799 N N . ILE A 1 96 ? -18.314 -4.267 -9.279 1.00 89.62 96 ILE A N 1
ATOM 800 C CA . ILE A 1 96 ? -17.532 -4.189 -8.041 1.00 89.62 96 ILE A CA 1
ATOM 801 C C . ILE A 1 96 ? -17.463 -5.544 -7.332 1.00 89.62 96 ILE A C 1
ATOM 803 O O . ILE A 1 96 ? -16.392 -5.935 -6.876 1.00 89.62 96 ILE A O 1
ATOM 807 N N . GLU A 1 97 ? -18.566 -6.293 -7.277 1.00 90.06 97 GLU A N 1
ATOM 808 C CA . GLU A 1 97 ? -18.579 -7.646 -6.716 1.00 90.06 97 GLU A CA 1
ATOM 809 C C . GLU A 1 97 ? -17.669 -8.601 -7.511 1.00 90.06 97 GLU A C 1
ATOM 811 O O . GLU A 1 97 ? -16.927 -9.385 -6.919 1.00 90.06 97 GLU A O 1
ATOM 816 N N . ARG A 1 98 ? -17.659 -8.499 -8.848 1.00 91.62 98 ARG A N 1
ATOM 817 C CA . ARG A 1 98 ? -16.720 -9.249 -9.702 1.00 91.62 98 ARG A CA 1
ATOM 818 C C . ARG A 1 98 ? -15.270 -8.840 -9.453 1.00 91.62 98 ARG A C 1
ATOM 820 O O . ARG A 1 98 ? -14.399 -9.703 -9.377 1.00 91.62 98 ARG A O 1
ATOM 827 N N . LEU A 1 99 ? -15.008 -7.539 -9.305 1.00 91.81 99 LEU A N 1
ATOM 828 C CA . LEU A 1 99 ? -13.676 -7.035 -8.971 1.00 91.81 99 LEU A CA 1
ATOM 829 C C . LEU A 1 99 ? -13.192 -7.598 -7.628 1.00 91.81 99 LEU A C 1
ATOM 831 O O . LEU A 1 99 ? -12.059 -8.060 -7.545 1.00 91.81 99 LEU A O 1
ATOM 835 N N . GLU A 1 100 ? -14.045 -7.608 -6.599 1.00 91.00 100 GLU A N 1
ATOM 836 C CA . GLU A 1 100 ? -13.726 -8.195 -5.290 1.00 91.00 100 GLU A CA 1
ATOM 837 C C . GLU A 1 100 ? -13.320 -9.668 -5.422 1.00 91.00 100 GLU A C 1
ATOM 839 O O . GLU A 1 100 ? -12.260 -10.050 -4.931 1.00 91.00 100 GLU A O 1
ATOM 844 N N . GLN A 1 101 ? -14.104 -10.471 -6.149 1.00 92.06 101 GLN A N 1
ATOM 845 C CA . GLN A 1 101 ? -13.814 -11.892 -6.376 1.00 92.06 101 GLN A CA 1
ATOM 846 C C . GLN A 1 101 ? -12.486 -12.114 -7.108 1.00 92.06 101 GLN A C 1
ATOM 848 O O . GLN A 1 101 ? -11.715 -12.999 -6.739 1.00 92.06 101 GLN A O 1
ATOM 853 N N . ILE A 1 102 ? -12.195 -11.306 -8.131 1.00 93.81 102 ILE A N 1
ATOM 854 C CA . ILE A 1 102 ? -10.940 -11.387 -8.887 1.00 93.81 102 ILE A CA 1
ATOM 855 C C . ILE A 1 102 ? -9.743 -11.047 -7.989 1.00 93.81 102 ILE A C 1
ATOM 857 O O . ILE A 1 102 ? -8.738 -11.758 -8.011 1.00 93.81 102 ILE A O 1
ATOM 861 N N . LEU A 1 103 ? -9.843 -9.981 -7.189 1.00 92.06 103 LEU A N 1
ATOM 862 C CA . LEU A 1 103 ? -8.782 -9.576 -6.263 1.00 92.06 103 LEU A CA 1
ATOM 863 C C . LEU A 1 103 ? -8.566 -10.620 -5.158 1.00 92.06 103 LEU A C 1
ATOM 865 O O . LEU A 1 103 ? -7.424 -10.922 -4.812 1.00 92.06 103 LEU A O 1
ATOM 869 N N . GLU A 1 104 ? -9.644 -11.207 -4.636 1.00 91.31 104 GLU A N 1
ATOM 870 C CA . GLU A 1 104 ? -9.604 -12.290 -3.650 1.00 91.31 104 GLU A CA 1
ATOM 871 C C . GLU A 1 104 ? -8.929 -13.546 -4.223 1.00 91.31 104 GLU A C 1
ATOM 873 O O . GLU A 1 104 ? -7.983 -14.058 -3.619 1.00 91.31 104 GLU A O 1
ATOM 878 N N . ALA A 1 105 ? -9.319 -13.973 -5.427 1.00 93.00 105 ALA A N 1
ATOM 879 C CA . ALA A 1 105 ? -8.708 -15.109 -6.112 1.00 93.00 105 ALA A CA 1
ATOM 880 C C . ALA A 1 105 ? -7.224 -14.868 -6.438 1.00 93.00 105 ALA A C 1
ATOM 882 O O . ALA A 1 105 ? -6.397 -15.766 -6.271 1.00 93.00 105 ALA A O 1
ATOM 883 N N . ALA A 1 106 ? -6.866 -13.656 -6.874 1.00 91.88 106 ALA A N 1
ATOM 884 C CA . ALA A 1 106 ? -5.479 -13.278 -7.129 1.00 91.88 106 ALA A CA 1
ATOM 885 C C . ALA A 1 106 ? -4.632 -13.339 -5.849 1.00 91.88 106 ALA A C 1
ATOM 887 O O . ALA A 1 106 ? -3.537 -13.903 -5.860 1.00 91.88 106 ALA A O 1
ATOM 888 N N . SER A 1 107 ? -5.159 -12.807 -4.742 1.00 90.81 107 SER A N 1
ATOM 889 C CA . SER A 1 107 ? -4.510 -12.852 -3.431 1.00 90.81 107 SER A CA 1
ATOM 890 C C . SER A 1 107 ? -4.232 -14.290 -2.992 1.00 90.81 107 SER A C 1
ATOM 892 O O . SER A 1 107 ? -3.100 -14.611 -2.640 1.00 90.81 107 SER A O 1
ATOM 894 N N . GLU A 1 108 ? -5.233 -15.169 -3.073 1.00 92.25 108 GLU A N 1
ATOM 895 C CA . GLU A 1 108 ? -5.109 -16.572 -2.656 1.00 92.25 108 GLU A CA 1
ATOM 896 C C . GLU A 1 108 ? -4.124 -17.362 -3.517 1.00 92.25 108 GLU A C 1
ATOM 898 O O . GLU A 1 108 ? -3.373 -18.191 -3.007 1.00 92.25 108 GLU A O 1
ATOM 903 N N . GLN A 1 109 ? -4.095 -17.115 -4.829 1.00 92.25 109 GLN A N 1
ATOM 904 C CA . GLN A 1 109 ? -3.135 -17.777 -5.712 1.00 92.25 109 GLN A CA 1
ATOM 905 C C . GLN A 1 109 ? -1.691 -17.391 -5.385 1.00 92.25 109 GLN A C 1
ATOM 907 O O . GLN A 1 109 ? -0.810 -18.253 -5.415 1.00 92.25 109 GLN A O 1
ATOM 912 N N . ILE A 1 110 ? -1.441 -16.117 -5.076 1.00 92.31 110 ILE A N 1
ATOM 913 C CA . ILE A 1 110 ? -0.109 -15.645 -4.685 1.00 92.31 110 ILE A CA 1
ATOM 914 C C . ILE A 1 110 ? 0.278 -16.219 -3.322 1.00 92.31 110 ILE A C 1
ATOM 916 O O . ILE A 1 110 ? 1.379 -16.745 -3.188 1.00 92.31 110 ILE A O 1
ATOM 920 N N . GLU A 1 111 ? -0.629 -16.184 -2.344 1.00 92.62 111 GLU A N 1
ATOM 921 C CA . GLU A 1 111 ? -0.410 -16.756 -1.008 1.00 92.62 111 GLU A CA 1
ATOM 922 C C . GLU A 1 111 ? -0.031 -18.235 -1.087 1.00 92.62 111 GLU A C 1
ATOM 924 O O . GLU A 1 111 ? 1.024 -18.615 -0.587 1.00 92.62 111 GLU A O 1
ATOM 929 N N . ARG A 1 112 ? -0.793 -19.046 -1.835 1.00 92.38 112 ARG A N 1
ATOM 930 C CA . ARG A 1 112 ? -0.479 -20.471 -2.040 1.00 92.38 112 ARG A CA 1
ATOM 931 C C . ARG A 1 112 ? 0.910 -20.685 -2.633 1.00 92.38 112 ARG A C 1
ATOM 933 O O . ARG A 1 112 ? 1.616 -21.602 -2.232 1.00 92.38 112 ARG A O 1
ATOM 940 N N . LYS A 1 113 ? 1.322 -19.859 -3.598 1.00 91.31 113 LYS A N 1
ATOM 941 C CA . LYS A 1 113 ? 2.663 -19.965 -4.195 1.00 91.31 113 LYS A CA 1
ATOM 942 C C . LYS A 1 113 ? 3.759 -19.580 -3.213 1.00 91.31 113 LYS A C 1
ATOM 944 O O . LYS A 1 113 ? 4.812 -20.203 -3.222 1.00 91.31 113 LYS A O 1
ATOM 949 N N . ILE A 1 114 ? 3.517 -18.582 -2.374 1.00 92.38 114 ILE A N 1
ATOM 950 C CA . ILE A 1 114 ? 4.465 -18.162 -1.341 1.00 92.38 114 ILE A CA 1
ATOM 951 C C . ILE A 1 114 ? 4.587 -19.227 -0.257 1.00 92.38 114 ILE A C 1
ATOM 953 O O . ILE A 1 114 ? 5.701 -19.525 0.162 1.00 92.38 114 ILE A O 1
ATOM 957 N N . ASP A 1 115 ? 3.481 -19.856 0.137 1.00 90.81 115 ASP A N 1
ATOM 958 C CA . ASP A 1 115 ? 3.496 -20.977 1.076 1.00 90.81 115 ASP A CA 1
ATOM 959 C C . ASP A 1 115 ? 4.302 -22.167 0.551 1.00 90.81 115 ASP A C 1
ATOM 961 O O . ASP A 1 115 ? 4.992 -22.820 1.327 1.00 90.81 115 ASP A O 1
ATOM 965 N N . LEU A 1 116 ? 4.267 -22.427 -0.758 1.00 87.69 116 LEU A N 1
ATOM 966 C CA . LEU A 1 116 ? 5.108 -23.451 -1.384 1.00 87.69 116 LEU A CA 1
ATOM 967 C C . LEU A 1 116 ? 6.585 -23.038 -1.455 1.00 87.69 116 LEU A C 1
ATOM 969 O O . LEU A 1 116 ? 7.461 -23.887 -1.331 1.00 87.69 116 LEU A O 1
ATOM 973 N N . LEU A 1 117 ? 6.859 -21.748 -1.660 1.00 87.44 117 LEU A N 1
ATOM 974 C CA . LEU A 1 117 ? 8.214 -21.211 -1.801 1.00 87.44 117 LEU A CA 1
ATOM 975 C C . LEU A 1 117 ? 8.985 -21.140 -0.483 1.00 87.44 117 LEU A C 1
ATOM 977 O O . LEU A 1 117 ? 10.180 -21.420 -0.445 1.00 87.44 117 LEU A O 1
ATOM 981 N N . ILE A 1 118 ? 8.317 -20.688 0.575 1.00 88.88 118 ILE A N 1
ATOM 982 C CA . ILE A 1 118 ? 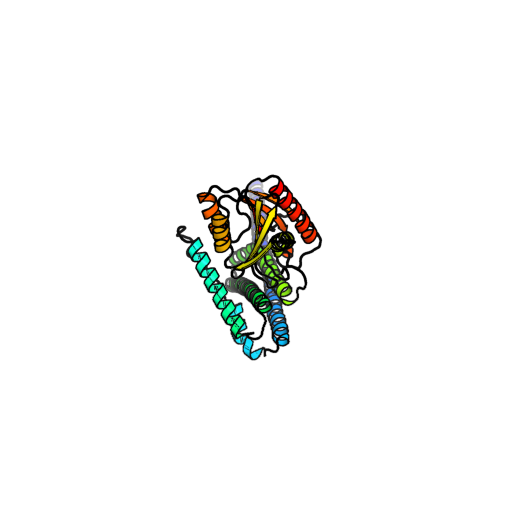8.910 -20.434 1.891 1.00 88.88 118 ILE A CA 1
ATOM 983 C C . ILE A 1 118 ? 8.005 -20.995 2.999 1.00 88.88 118 ILE A C 1
ATOM 985 O O . ILE A 1 118 ? 7.524 -20.245 3.854 1.00 88.88 118 ILE A O 1
ATOM 989 N N . PRO A 1 119 ? 7.736 -22.315 3.008 1.00 87.75 119 PRO A N 1
ATOM 990 C CA . PRO A 1 119 ? 6.778 -22.929 3.929 1.00 87.75 119 PRO A CA 1
ATOM 991 C C . PRO A 1 119 ? 7.105 -22.673 5.403 1.00 87.75 119 PRO A C 1
ATOM 993 O O . PRO A 1 119 ? 6.191 -22.470 6.202 1.00 87.75 119 PRO A O 1
ATOM 996 N N . GLN A 1 120 ? 8.395 -22.630 5.739 1.00 89.19 120 GLN A N 1
ATOM 997 C CA . GLN A 1 120 ? 8.937 -22.435 7.082 1.00 89.19 120 GLN A CA 1
ATOM 998 C C . GLN A 1 120 ? 8.914 -20.982 7.576 1.00 89.19 120 GLN A C 1
ATOM 1000 O O . GLN A 1 120 ? 9.183 -20.741 8.750 1.00 89.19 120 GLN A O 1
ATOM 1005 N N . ALA A 1 121 ? 8.649 -20.011 6.697 1.00 91.56 121 ALA A N 1
ATOM 1006 C CA . ALA A 1 121 ? 8.586 -18.606 7.083 1.00 91.56 121 ALA A CA 1
ATOM 1007 C C . ALA A 1 121 ? 7.363 -18.324 7.969 1.00 91.56 121 ALA A C 1
ATOM 1009 O O . ALA A 1 121 ? 6.302 -18.933 7.804 1.00 91.56 121 ALA A O 1
ATOM 1010 N N . ASP A 1 122 ? 7.492 -17.359 8.880 1.00 93.31 122 ASP A N 1
ATOM 1011 C CA . ASP A 1 122 ? 6.353 -16.894 9.666 1.00 93.31 122 ASP A CA 1
ATOM 1012 C C . ASP A 1 122 ? 5.309 -16.159 8.795 1.00 93.31 122 ASP A C 1
ATOM 1014 O O . ASP A 1 122 ? 5.549 -15.768 7.647 1.00 93.31 122 ASP A O 1
ATOM 1018 N N . ASN A 1 123 ? 4.112 -15.966 9.352 1.00 93.75 123 ASN A N 1
ATOM 1019 C CA . ASN A 1 123 ? 2.996 -15.338 8.640 1.00 93.75 123 ASN A CA 1
ATOM 1020 C C . ASN A 1 123 ? 3.241 -13.863 8.287 1.00 93.75 123 ASN A C 1
ATOM 1022 O O . ASN A 1 123 ? 2.584 -13.339 7.382 1.00 93.75 123 ASN A O 1
ATOM 1026 N N . GLU A 1 124 ? 4.134 -13.175 8.998 1.00 94.94 124 GLU A N 1
ATOM 1027 C CA . GLU A 1 124 ? 4.428 -11.760 8.771 1.00 94.94 124 GLU A CA 1
ATOM 1028 C C . GLU A 1 124 ? 5.373 -11.606 7.577 1.00 94.94 124 GLU A C 1
ATOM 1030 O O . GLU A 1 124 ? 5.111 -10.812 6.673 1.00 94.94 124 GLU A O 1
ATOM 1035 N N . LEU A 1 125 ? 6.409 -12.443 7.505 1.00 94.38 125 LEU A N 1
ATOM 1036 C CA . LEU A 1 125 ? 7.313 -12.542 6.370 1.00 94.38 125 LEU A CA 1
ATOM 1037 C C . LEU A 1 125 ? 6.576 -13.007 5.114 1.00 94.38 125 LEU A C 1
ATOM 1039 O O . LEU A 1 125 ? 6.770 -12.423 4.050 1.00 94.38 125 LEU A O 1
ATOM 1043 N N . LYS A 1 126 ? 5.669 -13.985 5.219 1.00 95.25 126 LYS A N 1
ATOM 1044 C CA . LYS A 1 126 ? 4.816 -14.396 4.090 1.00 95.25 126 LYS A CA 1
ATOM 1045 C C . LYS A 1 126 ? 3.940 -13.248 3.579 1.00 95.25 126 LYS A C 1
ATOM 1047 O O . LYS A 1 126 ? 3.854 -13.038 2.368 1.00 95.25 126 LYS A O 1
ATOM 1052 N N . ALA A 1 127 ? 3.351 -12.458 4.481 1.00 96.00 127 ALA A N 1
ATOM 1053 C CA . ALA A 1 127 ? 2.586 -11.267 4.107 1.00 96.00 127 ALA A CA 1
ATOM 1054 C C . ALA A 1 127 ? 3.462 -10.206 3.414 1.00 96.00 127 ALA A C 1
ATOM 1056 O O . ALA A 1 127 ? 3.047 -9.628 2.409 1.00 96.00 127 ALA A O 1
ATOM 1057 N N . ASN A 1 128 ? 4.694 -9.995 3.886 1.00 96.44 128 ASN A N 1
ATOM 1058 C CA . ASN A 1 128 ? 5.649 -9.091 3.238 1.00 96.44 128 ASN A CA 1
ATOM 1059 C C . ASN A 1 128 ? 6.027 -9.593 1.841 1.00 96.44 128 ASN A C 1
ATOM 1061 O O . ASN A 1 128 ? 5.950 -8.841 0.872 1.00 96.44 128 ASN A O 1
ATOM 1065 N N . MET A 1 129 ? 6.355 -10.880 1.711 1.00 95.38 129 MET A N 1
ATOM 1066 C CA . MET A 1 129 ? 6.716 -11.500 0.435 1.00 95.38 129 MET A CA 1
ATOM 1067 C C . MET A 1 129 ? 5.575 -11.440 -0.583 1.00 95.38 129 MET A C 1
ATOM 1069 O O . MET A 1 129 ? 5.822 -11.242 -1.772 1.00 95.38 129 MET A O 1
ATOM 1073 N N . LYS A 1 130 ? 4.318 -11.524 -0.133 1.00 95.38 130 LYS A N 1
ATOM 1074 C CA . LYS A 1 130 ? 3.139 -11.316 -0.987 1.00 95.38 130 LYS A CA 1
ATOM 1075 C C . LYS A 1 130 ? 3.154 -9.938 -1.626 1.00 95.38 130 LYS A C 1
ATOM 1077 O O . LYS A 1 130 ? 2.989 -9.836 -2.841 1.00 95.38 130 LYS A O 1
ATOM 1082 N N . GLN A 1 131 ? 3.396 -8.893 -0.839 1.00 95.50 131 GLN A N 1
ATOM 1083 C CA . GLN A 1 131 ? 3.492 -7.539 -1.382 1.00 95.50 131 GLN A CA 1
ATOM 1084 C C . GLN A 1 131 ? 4.722 -7.370 -2.279 1.00 95.50 131 GLN A C 1
ATOM 1086 O O . GLN A 1 131 ? 4.619 -6.775 -3.346 1.00 95.50 131 GLN A O 1
ATOM 1091 N N . VAL A 1 132 ? 5.859 -7.964 -1.911 1.00 96.25 132 VAL A N 1
ATOM 1092 C CA . VAL A 1 132 ? 7.081 -7.950 -2.729 1.00 96.25 132 VAL A CA 1
ATOM 1093 C C . VAL A 1 132 ? 6.833 -8.523 -4.119 1.00 96.25 132 VAL A C 1
ATOM 1095 O O . VAL A 1 132 ? 7.208 -7.895 -5.103 1.00 96.25 132 VAL A O 1
ATOM 1098 N N . PHE A 1 133 ? 6.181 -9.682 -4.233 1.00 95.56 133 PHE A N 1
ATOM 1099 C CA . PHE A 1 133 ? 5.905 -10.282 -5.539 1.00 95.56 133 PHE A CA 1
ATOM 1100 C C . PHE A 1 133 ? 4.867 -9.502 -6.350 1.00 95.56 133 PHE A C 1
ATOM 1102 O O . PHE A 1 133 ? 5.003 -9.418 -7.571 1.00 95.56 133 PHE A O 1
ATOM 1109 N N . LEU A 1 134 ? 3.871 -8.892 -5.699 1.00 94.50 134 LEU A N 1
ATOM 1110 C CA . LEU A 1 134 ? 2.917 -8.000 -6.365 1.00 94.50 134 LEU A CA 1
ATOM 1111 C C . LEU A 1 134 ? 3.619 -6.775 -6.973 1.00 94.50 134 LEU A C 1
ATOM 1113 O O . LEU A 1 134 ? 3.415 -6.472 -8.149 1.00 94.50 134 LEU A O 1
ATOM 1117 N N . GLU A 1 135 ? 4.479 -6.109 -6.203 1.00 95.81 135 GLU A N 1
ATOM 1118 C CA . GLU A 1 135 ? 5.221 -4.925 -6.655 1.00 95.81 135 GLU A CA 1
ATOM 1119 C C . GLU A 1 135 ? 6.316 -5.286 -7.673 1.00 95.81 135 GLU A C 1
ATOM 1121 O O . GLU A 1 135 ? 6.475 -4.605 -8.686 1.00 95.81 135 GLU A O 1
ATOM 1126 N N . ALA A 1 136 ? 7.012 -6.412 -7.492 1.00 96.44 136 ALA A N 1
ATOM 1127 C CA . ALA A 1 136 ? 7.969 -6.925 -8.473 1.00 96.44 136 ALA A CA 1
ATOM 1128 C C . ALA A 1 136 ? 7.289 -7.269 -9.807 1.00 96.44 136 ALA A C 1
ATOM 1130 O O . ALA A 1 136 ? 7.834 -6.978 -10.874 1.00 96.44 136 ALA A O 1
ATOM 1131 N N . SER A 1 137 ? 6.087 -7.854 -9.763 1.00 95.88 137 SER A N 1
ATOM 1132 C CA . SER A 1 137 ? 5.310 -8.124 -10.972 1.00 95.88 137 SER A CA 1
ATOM 1133 C C . SER A 1 137 ? 4.868 -6.837 -11.670 1.00 95.88 137 SER A C 1
ATOM 1135 O O . SER A 1 137 ? 4.998 -6.718 -12.891 1.00 95.88 137 SER A O 1
ATOM 1137 N N . ARG A 1 138 ? 4.419 -5.829 -10.906 1.00 95.25 138 ARG A N 1
ATOM 1138 C CA . ARG A 1 138 ? 4.082 -4.500 -11.443 1.00 95.25 138 ARG A CA 1
ATOM 1139 C C . ARG A 1 138 ? 5.286 -3.859 -12.138 1.00 95.25 138 ARG A C 1
ATOM 1141 O O . ARG A 1 138 ? 5.169 -3.458 -13.296 1.00 95.25 138 ARG A O 1
ATOM 1148 N N . LEU A 1 139 ? 6.456 -3.848 -11.497 1.00 96.38 139 LEU A N 1
ATOM 1149 C CA . LEU A 1 139 ? 7.694 -3.328 -12.088 1.00 96.38 139 LEU A CA 1
ATOM 1150 C C . LEU A 1 139 ? 8.073 -4.074 -13.380 1.00 96.38 139 LEU A C 1
ATOM 1152 O O . LEU A 1 139 ? 8.341 -3.453 -14.410 1.00 96.38 139 LEU A O 1
ATOM 1156 N N . ASN A 1 140 ? 8.027 -5.409 -13.365 1.00 96.75 140 ASN A N 1
ATOM 1157 C CA . ASN A 1 140 ? 8.322 -6.231 -14.541 1.00 96.75 140 ASN A CA 1
ATOM 1158 C C . ASN A 1 140 ? 7.313 -5.999 -15.683 1.00 96.75 140 ASN A C 1
ATOM 1160 O O . ASN A 1 140 ? 7.681 -5.977 -16.861 1.00 96.75 140 ASN A O 1
ATOM 1164 N N . ARG A 1 141 ? 6.034 -5.772 -15.360 1.00 94.75 141 ARG A N 1
ATOM 1165 C CA . ARG A 1 141 ? 4.998 -5.407 -16.336 1.00 94.75 141 ARG A CA 1
ATOM 1166 C C . ARG A 1 141 ? 5.321 -4.073 -17.004 1.00 94.75 141 ARG A C 1
ATOM 1168 O O . ARG A 1 141 ? 5.244 -4.003 -18.231 1.00 94.75 141 ARG A O 1
ATOM 1175 N N . ILE A 1 142 ? 5.716 -3.058 -16.231 1.00 94.56 142 ILE A N 1
ATOM 1176 C CA . ILE A 1 142 ? 6.130 -1.747 -16.756 1.00 94.56 142 ILE A CA 1
ATOM 1177 C C . ILE A 1 142 ? 7.337 -1.911 -17.684 1.00 94.56 142 ILE A C 1
ATOM 1179 O O . ILE A 1 142 ? 7.279 -1.470 -18.833 1.00 94.56 142 ILE A O 1
ATOM 1183 N N . TYR A 1 143 ? 8.377 -2.631 -17.247 1.00 95.50 143 TYR A N 1
ATOM 1184 C CA . TYR A 1 143 ? 9.542 -2.957 -18.078 1.00 95.50 143 TYR A CA 1
ATOM 1185 C C . TYR A 1 143 ? 9.141 -3.579 -19.420 1.00 95.50 143 TYR A C 1
ATOM 1187 O O . TYR A 1 143 ? 9.554 -3.096 -20.474 1.00 95.50 143 TYR A O 1
ATOM 1195 N N . LYS A 1 144 ? 8.280 -4.601 -19.415 1.00 94.12 144 LYS A N 1
ATOM 1196 C CA . LYS A 1 144 ? 7.829 -5.273 -20.643 1.00 94.12 144 LYS A CA 1
ATOM 1197 C C . LYS A 1 144 ? 7.038 -4.362 -21.574 1.00 94.12 144 LYS A C 1
ATOM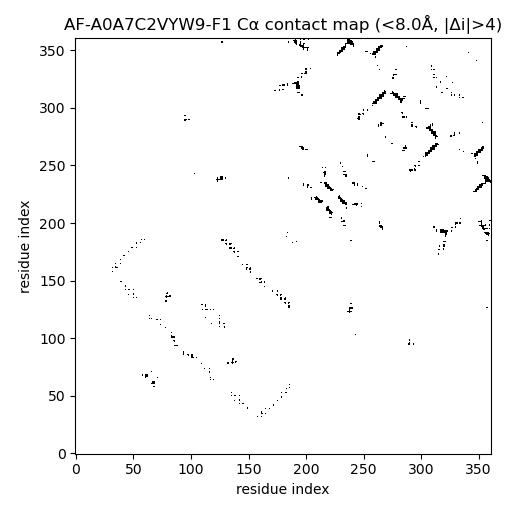 1199 O O . LYS A 1 144 ? 7.239 -4.425 -22.786 1.00 94.12 144 LYS A O 1
ATOM 1204 N N . VAL A 1 145 ? 6.156 -3.528 -21.028 1.00 91.62 145 VAL A N 1
ATOM 1205 C CA . VAL A 1 145 ? 5.353 -2.579 -21.812 1.00 91.62 145 VAL A CA 1
ATOM 1206 C C . VAL A 1 145 ? 6.255 -1.531 -22.464 1.00 91.62 145 VAL A C 1
ATOM 1208 O O . VAL A 1 145 ? 6.181 -1.330 -23.675 1.00 91.62 145 VAL A O 1
ATOM 1211 N N . VAL A 1 146 ? 7.170 -0.929 -21.702 1.00 90.81 146 VAL A N 1
ATOM 1212 C CA . VAL A 1 146 ? 8.128 0.061 -22.221 1.00 90.81 146 VAL A CA 1
ATOM 1213 C C . VAL A 1 146 ? 9.047 -0.568 -23.267 1.00 90.81 146 VAL A C 1
ATOM 1215 O O . VAL A 1 146 ? 9.239 -0.004 -24.343 1.00 90.81 146 VAL A O 1
ATOM 1218 N N . LYS A 1 147 ? 9.557 -1.777 -23.002 1.00 91.94 147 LYS A N 1
ATOM 1219 C CA . LYS A 1 147 ? 10.377 -2.548 -23.945 1.00 91.94 147 LYS A CA 1
ATOM 1220 C C . LYS A 1 147 ? 9.629 -2.823 -25.250 1.00 91.94 147 LYS 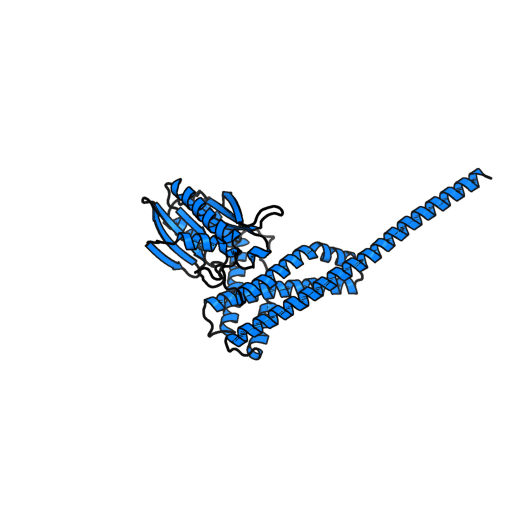A C 1
ATOM 1222 O O . LYS A 1 147 ? 10.200 -2.662 -26.328 1.00 91.94 147 LYS A O 1
ATOM 1227 N N . HIS A 1 148 ? 8.354 -3.205 -25.166 1.00 90.50 148 HIS A N 1
ATOM 1228 C CA . HIS A 1 148 ? 7.504 -3.435 -26.331 1.00 90.50 148 HIS A CA 1
ATOM 1229 C C . HIS A 1 148 ? 7.337 -2.165 -27.174 1.00 90.50 148 HIS A C 1
ATOM 1231 O O . HIS A 1 148 ? 7.579 -2.208 -28.382 1.00 90.50 148 HIS A O 1
ATOM 1237 N N . PHE A 1 149 ? 6.987 -1.034 -26.556 1.00 85.56 149 PHE A N 1
ATOM 1238 C CA . PHE A 1 149 ? 6.838 0.234 -27.275 1.00 85.56 149 PHE A CA 1
ATOM 1239 C C . PHE A 1 149 ? 8.153 0.718 -27.884 1.00 85.56 149 PHE A C 1
ATOM 1241 O O . PHE A 1 149 ? 8.166 1.132 -29.042 1.00 85.56 149 PHE A O 1
ATOM 1248 N N . TYR A 1 150 ? 9.266 0.587 -27.159 1.00 86.62 150 TYR A N 1
ATOM 1249 C CA . TYR A 1 150 ? 10.594 0.913 -27.672 1.00 86.62 150 TYR A CA 1
ATOM 1250 C C . TYR A 1 150 ? 10.914 0.118 -28.945 1.00 86.62 150 TYR A C 1
ATOM 1252 O O . TYR A 1 150 ? 11.193 0.710 -29.986 1.00 86.62 150 TYR A O 1
ATOM 1260 N N . PHE A 1 151 ? 10.811 -1.217 -28.918 1.00 87.88 151 PHE A N 1
ATOM 1261 C CA . PHE A 1 151 ? 11.105 -2.028 -30.105 1.00 87.88 151 PHE A CA 1
ATOM 1262 C C . PHE A 1 151 ? 10.105 -1.820 -31.243 1.00 87.88 151 PHE A C 1
ATOM 1264 O O . PHE A 1 151 ? 10.502 -1.862 -32.408 1.00 87.88 151 PHE A O 1
ATOM 1271 N N . THR A 1 152 ? 8.833 -1.578 -30.929 1.00 85.50 152 THR A N 1
ATOM 1272 C CA . THR A 1 152 ? 7.810 -1.274 -31.938 1.00 85.50 152 THR A CA 1
ATOM 1273 C C . THR A 1 152 ? 8.118 0.047 -32.635 1.00 85.50 152 THR A C 1
ATOM 1275 O O . THR A 1 152 ? 8.112 0.096 -33.865 1.00 85.50 152 THR A O 1
ATOM 1278 N N . GLY A 1 153 ? 8.479 1.092 -31.886 1.00 79.44 153 GLY A N 1
ATOM 1279 C CA . GLY A 1 153 ? 8.892 2.383 -32.436 1.00 79.44 153 GLY A CA 1
ATOM 1280 C C . GLY A 1 153 ? 10.161 2.291 -33.290 1.00 79.44 153 GLY A C 1
ATOM 1281 O O . GLY A 1 153 ? 10.187 2.824 -34.397 1.00 79.44 153 GLY A O 1
ATOM 1282 N N . VAL A 1 154 ? 11.174 1.530 -32.846 1.00 77.38 154 VAL A N 1
ATOM 1283 C CA . VAL A 1 154 ? 12.400 1.274 -33.636 1.00 77.38 154 VAL A CA 1
ATOM 1284 C C . VAL A 1 154 ? 12.082 0.587 -34.959 1.00 77.38 154 VAL A C 1
ATOM 1286 O O . VAL A 1 154 ? 12.550 1.021 -36.009 1.00 77.38 154 VAL A O 1
ATOM 1289 N N . LYS A 1 155 ? 11.311 -0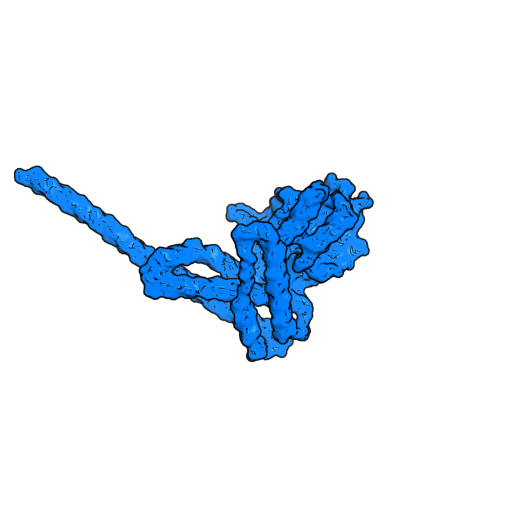.506 -34.914 1.00 82.38 155 LYS A N 1
ATOM 1290 C CA . LYS A 1 155 ? 11.031 -1.331 -36.097 1.00 82.38 155 LYS A CA 1
ATOM 1291 C C . LYS A 1 155 ? 10.136 -0.618 -37.103 1.00 82.38 155 LYS A C 1
ATOM 1293 O O . LYS A 1 155 ? 10.368 -0.731 -38.299 1.00 82.38 155 LYS A O 1
ATOM 1298 N N . SER A 1 156 ? 9.124 0.100 -36.622 1.00 79.62 156 SER A N 1
ATOM 1299 C CA . SER A 1 156 ? 8.167 0.801 -37.484 1.00 79.62 156 SER A CA 1
ATOM 1300 C C . SER A 1 156 ? 8.687 2.137 -38.015 1.00 79.62 156 SER A C 1
ATOM 1302 O O . SER A 1 156 ? 8.076 2.683 -38.929 1.00 79.62 156 SER A O 1
ATOM 1304 N N . ARG A 1 157 ? 9.772 2.686 -37.435 1.00 72.88 157 ARG A N 1
ATOM 1305 C CA . ARG A 1 157 ? 10.213 4.082 -37.638 1.00 72.88 157 ARG A CA 1
ATOM 1306 C C . ARG A 1 157 ? 9.062 5.090 -37.485 1.00 72.88 157 ARG A C 1
ATOM 1308 O O . ARG A 1 157 ? 9.064 6.149 -38.101 1.00 72.88 157 ARG A O 1
ATOM 1315 N N . ASN A 1 158 ? 8.061 4.752 -36.672 1.00 74.38 158 ASN A N 1
ATOM 1316 C CA . ASN A 1 158 ? 6.871 5.565 -36.490 1.00 74.38 158 ASN A CA 1
ATOM 1317 C C . ASN A 1 158 ? 7.054 6.475 -35.271 1.00 74.38 158 ASN A C 1
ATOM 1319 O O . ASN A 1 158 ? 6.915 6.037 -34.125 1.00 74.38 158 ASN A O 1
ATOM 1323 N N . LEU A 1 159 ? 7.349 7.752 -35.534 1.00 70.88 159 LEU A N 1
ATOM 1324 C CA . LEU A 1 159 ? 7.497 8.781 -34.503 1.00 70.88 159 LEU A CA 1
ATOM 1325 C C . LEU A 1 159 ? 6.244 8.891 -33.620 1.00 70.88 159 LEU A C 1
ATOM 1327 O O . LEU A 1 159 ? 6.366 9.079 -32.417 1.00 70.88 159 LEU A O 1
ATOM 1331 N N . THR A 1 160 ? 5.042 8.691 -34.166 1.00 75.50 160 THR A N 1
ATOM 1332 C CA . THR A 1 160 ? 3.790 8.771 -33.397 1.00 75.50 160 THR A CA 1
ATOM 1333 C C . THR A 1 160 ? 3.723 7.723 -32.287 1.00 75.50 160 THR A C 1
ATOM 1335 O O . THR A 1 160 ? 3.288 8.037 -31.182 1.00 75.50 160 THR A O 1
ATOM 1338 N N . VAL A 1 161 ? 4.197 6.498 -32.538 1.00 76.38 161 VAL A N 1
ATOM 1339 C CA . VAL A 1 161 ? 4.235 5.430 -31.519 1.00 76.38 161 VAL A CA 1
ATOM 1340 C C . VAL A 1 161 ? 5.208 5.785 -30.391 1.00 76.38 161 VAL A C 1
ATOM 1342 O O . VAL A 1 161 ? 4.917 5.544 -29.219 1.00 76.38 161 VAL A O 1
ATOM 1345 N N . LEU A 1 162 ? 6.351 6.387 -30.730 1.00 72.19 162 LEU A N 1
ATOM 1346 C CA . LEU A 1 162 ? 7.339 6.824 -29.743 1.00 72.19 162 LEU A CA 1
ATOM 1347 C C . LEU A 1 162 ? 6.818 7.993 -28.907 1.00 72.19 162 LEU A C 1
ATOM 1349 O O . LEU A 1 162 ? 6.882 7.927 -27.682 1.00 72.19 162 LEU A O 1
ATOM 1353 N N . VAL A 1 163 ? 6.226 9.004 -29.546 1.00 75.88 163 VAL A N 1
ATOM 1354 C CA . VAL A 1 163 ? 5.611 10.148 -28.861 1.00 75.88 163 VAL A CA 1
ATOM 1355 C C . VAL A 1 163 ? 4.520 9.674 -27.898 1.00 75.88 163 VAL A C 1
ATOM 1357 O O . VAL A 1 163 ? 4.498 10.096 -26.745 1.00 75.88 163 VAL A O 1
ATOM 1360 N N . GLN A 1 164 ? 3.654 8.741 -28.310 1.00 79.00 164 GLN A N 1
ATOM 1361 C CA . GLN A 1 164 ? 2.633 8.166 -27.424 1.00 79.00 164 GLN A CA 1
ATOM 1362 C C . GLN A 1 164 ? 3.250 7.497 -26.190 1.00 79.00 164 GLN A C 1
ATOM 1364 O O . GLN A 1 164 ? 2.834 7.783 -25.066 1.00 79.00 164 GLN A O 1
ATOM 1369 N N . ALA A 1 165 ? 4.281 6.668 -26.368 1.00 75.81 165 ALA A N 1
ATOM 1370 C CA . ALA A 1 165 ? 4.984 6.053 -25.244 1.00 75.81 165 ALA A CA 1
ATOM 1371 C C . ALA A 1 165 ? 5.628 7.104 -24.319 1.00 75.81 165 ALA A C 1
ATOM 1373 O O . ALA A 1 165 ? 5.603 6.960 -23.097 1.00 75.81 165 ALA A O 1
ATOM 1374 N N . LEU A 1 166 ? 6.152 8.190 -24.890 1.00 75.12 166 LEU A N 1
ATOM 1375 C CA . LEU A 1 166 ? 6.800 9.270 -24.149 1.00 75.12 166 LEU A CA 1
ATOM 1376 C C . LEU A 1 166 ? 5.829 10.123 -23.341 1.00 75.12 166 LEU A C 1
ATOM 1378 O O . LEU A 1 166 ? 6.143 10.499 -22.212 1.00 75.12 166 LEU A O 1
ATOM 1382 N N . THR A 1 167 ? 4.624 10.363 -23.861 1.00 81.00 167 THR A N 1
ATOM 1383 C CA . THR A 1 167 ? 3.583 11.069 -23.098 1.00 81.00 167 THR A CA 1
ATOM 1384 C C . THR A 1 167 ? 3.219 10.327 -21.814 1.00 81.00 167 THR A C 1
ATOM 1386 O O . THR A 1 167 ? 2.913 10.967 -20.816 1.00 81.00 167 THR A O 1
ATOM 1389 N N . GLN A 1 168 ? 3.341 8.997 -21.794 1.00 85.62 168 GLN A N 1
ATOM 1390 C CA . GLN A 1 168 ? 3.092 8.167 -20.612 1.00 85.62 168 GLN A CA 1
ATOM 1391 C C . GLN A 1 168 ? 4.350 7.915 -19.766 1.00 85.62 168 GLN A C 1
ATOM 1393 O O . GLN A 1 168 ? 4.250 7.421 -18.643 1.00 85.62 168 GLN A O 1
ATOM 1398 N N . LEU A 1 169 ? 5.538 8.268 -20.270 1.00 82.75 169 LEU A N 1
ATOM 1399 C CA . LEU A 1 169 ? 6.828 7.924 -19.663 1.00 82.75 169 LEU A CA 1
ATOM 1400 C C . LEU A 1 169 ? 6.940 8.394 -18.218 1.00 82.75 169 LEU A C 1
ATOM 1402 O O . L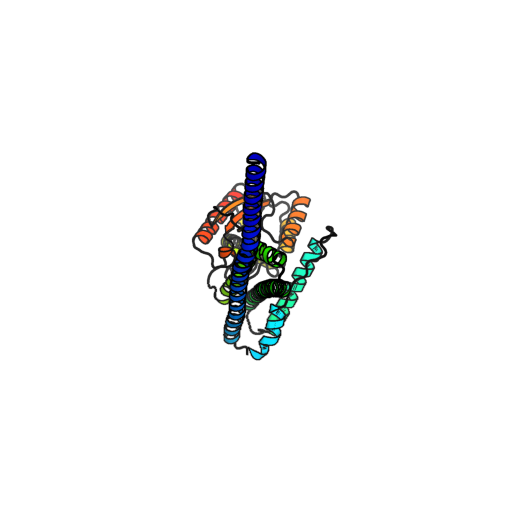EU A 1 169 ? 7.433 7.667 -17.365 1.00 82.75 169 LEU A O 1
ATOM 1406 N N . HIS A 1 170 ? 6.484 9.612 -17.941 1.00 83.44 170 HIS A N 1
ATOM 1407 C CA . HIS A 1 170 ? 6.582 10.201 -16.612 1.00 83.44 170 HIS A CA 1
ATOM 1408 C C . HIS A 1 170 ? 5.702 9.471 -15.586 1.00 83.44 170 HIS A C 1
ATOM 1410 O O . HIS A 1 170 ? 6.146 9.253 -14.458 1.00 83.44 170 HIS A O 1
ATOM 1416 N N . PHE A 1 171 ? 4.500 9.037 -15.979 1.00 87.81 171 PHE A N 1
ATOM 1417 C CA . PHE A 1 171 ? 3.633 8.213 -15.136 1.00 87.81 171 PHE A CA 1
ATOM 1418 C C . PHE A 1 171 ? 4.245 6.829 -14.904 1.00 87.81 171 PHE A C 1
ATOM 1420 O O . PHE A 1 171 ? 4.373 6.406 -13.758 1.00 87.81 171 PHE A O 1
ATOM 1427 N N . LEU A 1 172 ? 4.719 6.172 -15.970 1.00 91.25 172 LEU A N 1
ATOM 1428 C CA . LEU A 1 172 ? 5.361 4.856 -15.881 1.00 91.25 172 LEU A CA 1
ATOM 1429 C C . LEU A 1 172 ? 6.639 4.889 -15.040 1.00 91.25 172 LEU A C 1
ATOM 1431 O O . LEU A 1 172 ? 6.901 3.958 -14.286 1.00 91.25 172 LEU A O 1
ATOM 1435 N N . LYS A 1 173 ? 7.424 5.967 -15.134 1.00 91.06 173 LYS A N 1
ATOM 1436 C CA . LYS A 1 173 ? 8.621 6.170 -14.314 1.00 91.06 173 LYS A CA 1
ATOM 1437 C C . LYS A 1 173 ? 8.273 6.299 -12.839 1.00 91.06 173 LYS A C 1
ATOM 1439 O O . LYS A 1 173 ? 8.872 5.605 -12.026 1.00 91.06 173 LYS A O 1
ATOM 1444 N N . ARG A 1 174 ? 7.280 7.127 -12.498 1.00 90.06 174 ARG A N 1
ATOM 1445 C CA . ARG A 1 174 ? 6.799 7.255 -11.114 1.00 90.06 174 ARG A CA 1
ATOM 1446 C C . ARG A 1 174 ? 6.291 5.917 -10.569 1.00 90.06 174 ARG A C 1
ATOM 1448 O O . ARG A 1 174 ? 6.606 5.566 -9.438 1.00 90.06 174 ARG A O 1
ATOM 1455 N N . GLU A 1 175 ? 5.538 5.160 -11.364 1.00 92.06 175 GLU A N 1
ATOM 1456 C CA . GLU A 1 175 ? 5.004 3.85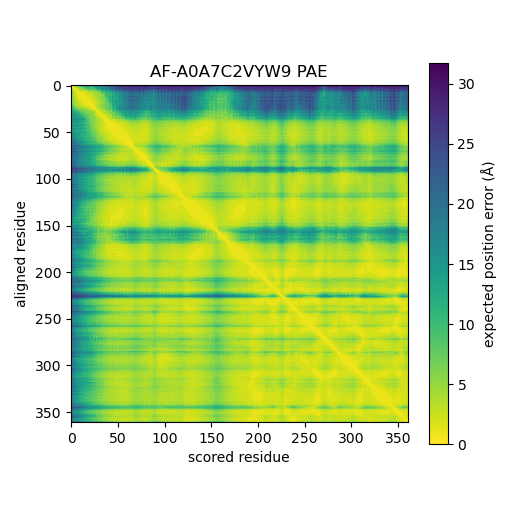6 -10.955 1.00 92.06 175 GLU A CA 1
ATOM 1457 C C . GLU A 1 175 ? 6.104 2.791 -10.793 1.00 92.06 175 GLU A C 1
ATOM 1459 O O . GLU A 1 175 ? 6.063 1.992 -9.851 1.00 92.06 175 GLU A O 1
ATOM 1464 N N . ALA A 1 176 ? 7.119 2.804 -11.662 1.00 94.81 176 ALA A N 1
ATOM 1465 C CA . ALA A 1 176 ? 8.285 1.933 -11.556 1.00 94.81 176 ALA A CA 1
ATOM 1466 C C . ALA A 1 176 ? 9.109 2.242 -10.301 1.00 94.81 176 ALA A C 1
ATOM 1468 O O . ALA A 1 176 ? 9.339 1.344 -9.493 1.00 94.81 176 ALA A O 1
ATOM 1469 N N . GLU A 1 177 ? 9.453 3.516 -10.081 1.00 93.75 177 GLU A N 1
ATOM 1470 C CA . GLU A 1 177 ? 10.175 3.972 -8.886 1.00 93.75 177 GLU A CA 1
ATOM 1471 C C . GLU A 1 177 ? 9.414 3.597 -7.607 1.00 93.75 177 GLU A C 1
ATOM 1473 O O . GLU A 1 177 ? 10.000 3.085 -6.653 1.00 93.75 177 GLU A O 1
ATOM 1478 N N . ARG A 1 178 ? 8.090 3.783 -7.603 1.00 94.06 178 ARG A N 1
ATOM 1479 C CA . ARG A 1 178 ? 7.208 3.385 -6.503 1.00 94.06 178 ARG A CA 1
ATOM 1480 C C . ARG A 1 178 ? 7.279 1.880 -6.229 1.00 94.06 178 ARG A C 1
ATOM 1482 O O . ARG A 1 178 ? 7.477 1.478 -5.085 1.00 94.06 178 ARG A O 1
ATOM 1489 N N . SER A 1 179 ? 7.148 1.054 -7.266 1.00 96.00 179 SER A N 1
ATOM 1490 C CA . SER A 1 179 ? 7.183 -0.411 -7.140 1.00 96.00 179 SER A CA 1
ATOM 1491 C C . SER A 1 179 ? 8.551 -0.897 -6.648 1.00 96.00 179 SER A C 1
ATOM 1493 O O . SER A 1 179 ? 8.644 -1.723 -5.740 1.00 96.00 179 SER A O 1
ATOM 1495 N N . PHE A 1 180 ? 9.628 -0.338 -7.202 1.00 96.69 180 PHE A N 1
ATOM 1496 C CA . PHE A 1 180 ? 11.002 -0.636 -6.808 1.00 96.69 180 PHE A CA 1
ATOM 1497 C C . PHE A 1 180 ? 11.273 -0.282 -5.340 1.00 96.69 180 PHE A C 1
ATOM 1499 O O . PHE A 1 180 ? 11.793 -1.109 -4.584 1.00 96.69 180 PHE A O 1
ATOM 1506 N N . ASN A 1 181 ? 10.876 0.919 -4.912 1.00 95.69 181 ASN A N 1
ATOM 1507 C CA . ASN A 1 181 ? 11.035 1.363 -3.529 1.00 95.69 181 ASN A CA 1
ATOM 1508 C C . ASN A 1 181 ? 10.191 0.520 -2.567 1.00 95.69 181 ASN A C 1
ATOM 1510 O O . ASN A 1 181 ? 10.697 0.114 -1.525 1.00 95.69 181 ASN A O 1
ATOM 1514 N N . ALA A 1 182 ? 8.956 0.169 -2.941 1.00 96.69 182 ALA A N 1
ATOM 1515 C CA . ALA A 1 182 ? 8.104 -0.696 -2.130 1.00 96.69 182 ALA A CA 1
ATOM 1516 C C . ALA A 1 182 ? 8.746 -2.069 -1.881 1.00 96.69 182 ALA A C 1
ATOM 1518 O O . ALA A 1 182 ? 8.773 -2.528 -0.740 1.00 96.69 182 ALA A O 1
ATOM 1519 N N . VAL A 1 183 ? 9.319 -2.706 -2.914 1.00 97.25 183 VAL A N 1
ATOM 1520 C CA . VAL A 1 183 ? 10.051 -3.977 -2.756 1.00 97.25 183 VAL A CA 1
ATOM 1521 C C . VAL A 1 183 ? 11.189 -3.830 -1.748 1.00 97.25 183 VAL A C 1
ATOM 1523 O O . VAL A 1 183 ? 11.304 -4.649 -0.835 1.00 97.25 183 VAL A O 1
ATOM 1526 N N . LYS A 1 184 ? 12.006 -2.777 -1.879 1.00 96.31 184 LYS A N 1
ATOM 1527 C CA . LYS A 1 184 ? 13.097 -2.512 -0.932 1.00 96.31 184 LYS A CA 1
ATOM 1528 C C . LYS A 1 184 ? 12.576 -2.340 0.488 1.00 96.31 184 LYS A C 1
ATOM 1530 O O . LYS A 1 184 ? 13.092 -2.978 1.399 1.00 96.31 184 LYS A O 1
ATOM 1535 N N . THR A 1 185 ? 11.536 -1.536 0.684 1.00 97.00 185 THR A N 1
ATOM 1536 C CA . THR A 1 185 ? 10.978 -1.284 2.014 1.00 97.00 185 THR A CA 1
ATOM 1537 C C . THR A 1 185 ? 10.368 -2.539 2.630 1.00 97.00 185 THR A C 1
ATOM 1539 O O . THR A 1 185 ? 10.650 -2.813 3.790 1.00 97.00 185 THR A O 1
ATOM 1542 N N . TYR A 1 186 ? 9.618 -3.360 1.890 1.00 97.38 186 TYR A N 1
ATOM 1543 C CA . TYR A 1 186 ? 9.047 -4.593 2.453 1.00 97.38 186 TYR A CA 1
ATOM 1544 C C . TYR A 1 186 ? 10.096 -5.632 2.865 1.00 97.38 186 TYR A C 1
ATOM 1546 O O . TYR A 1 186 ? 9.841 -6.424 3.773 1.00 97.38 186 TYR A O 1
ATOM 1554 N N . LEU A 1 187 ? 11.257 -5.646 2.206 1.00 94.69 187 LEU A N 1
ATOM 1555 C CA . LEU A 1 187 ? 12.332 -6.599 2.492 1.00 94.69 187 LEU A CA 1
ATOM 1556 C C . LEU A 1 187 ? 13.324 -6.084 3.539 1.00 94.69 187 LEU A C 1
ATOM 1558 O O . LEU A 1 187 ? 13.756 -6.837 4.405 1.00 94.69 187 LEU A O 1
ATOM 1562 N N . GLN A 1 188 ? 13.687 -4.805 3.465 1.00 93.38 188 GLN A N 1
ATOM 1563 C CA . GLN A 1 188 ? 14.813 -4.227 4.206 1.00 93.38 188 GLN A CA 1
ATOM 1564 C C . GLN A 1 188 ? 14.375 -3.155 5.212 1.00 93.38 188 GLN A C 1
ATOM 1566 O O . GLN A 1 188 ? 15.175 -2.728 6.041 1.00 93.38 188 GLN A O 1
ATOM 1571 N N . GLY A 1 189 ? 13.112 -2.729 5.161 1.00 93.75 189 GLY A N 1
ATOM 1572 C CA . GLY A 1 189 ? 12.556 -1.721 6.052 1.00 93.75 189 GLY A CA 1
ATOM 1573 C C . GLY A 1 189 ? 12.414 -2.206 7.495 1.00 93.75 189 GLY A C 1
ATOM 1574 O O . GLY A 1 189 ? 12.027 -3.345 7.794 1.00 93.75 189 GLY A O 1
ATOM 1575 N N . SER A 1 190 ? 12.700 -1.288 8.400 1.00 95.06 190 SER A N 1
ATOM 1576 C CA . SER A 1 190 ? 12.650 -1.417 9.851 1.00 95.06 190 SER A CA 1
ATOM 1577 C C . SER A 1 190 ? 11.518 -0.599 10.481 1.00 95.06 190 SER A C 1
ATOM 1579 O O . SER A 1 190 ? 11.016 -0.971 11.540 1.00 95.06 190 SER A O 1
ATOM 1581 N N . LEU A 1 191 ? 11.074 0.475 9.821 1.00 96.94 191 LEU A N 1
ATOM 1582 C CA . LEU A 1 191 ? 10.028 1.373 10.312 1.00 96.94 191 LEU A CA 1
ATOM 1583 C C . LEU A 1 191 ? 8.699 1.178 9.562 1.00 96.94 191 LEU A C 1
ATOM 1585 O O . LEU A 1 191 ? 8.694 0.653 8.444 1.00 96.94 191 LEU A O 1
ATOM 1589 N N . PRO A 1 192 ? 7.566 1.624 10.145 1.00 97.31 192 PRO A N 1
ATOM 1590 C CA . PRO A 1 192 ? 6.286 1.672 9.450 1.00 97.31 192 PRO A CA 1
ATOM 1591 C C . PRO A 1 192 ? 6.384 2.330 8.081 1.00 97.31 192 PRO A C 1
ATOM 1593 O O . PRO A 1 192 ? 7.043 3.357 7.946 1.00 97.31 192 PRO A O 1
ATOM 1596 N N . MET A 1 193 ? 5.703 1.779 7.079 1.00 96.50 193 MET A N 1
ATOM 1597 C CA . MET A 1 193 ? 5.596 2.423 5.766 1.00 96.50 193 MET A CA 1
ATOM 1598 C C . MET A 1 193 ? 4.693 3.660 5.865 1.00 96.50 193 MET A C 1
ATOM 1600 O O . MET A 1 193 ? 3.709 3.647 6.609 1.00 96.50 193 MET A O 1
ATOM 1604 N N . GLY A 1 194 ? 4.971 4.723 5.105 1.00 96.81 194 GLY A N 1
ATOM 1605 C CA . GLY A 1 194 ? 4.148 5.936 5.149 1.00 96.81 194 GLY A CA 1
ATOM 1606 C C . GLY A 1 194 ? 2.680 5.684 4.781 1.00 96.81 194 GLY A C 1
ATOM 1607 O O . GLY A 1 194 ? 1.791 6.238 5.423 1.00 96.81 194 GLY A O 1
ATOM 1608 N N . TRP A 1 195 ? 2.375 4.758 3.863 1.00 95.94 195 TRP A N 1
ATOM 1609 C CA . TRP A 1 195 ? 0.985 4.347 3.594 1.00 95.94 195 TRP A CA 1
ATOM 1610 C C . TRP A 1 195 ? 0.241 3.830 4.842 1.00 95.94 195 TRP A C 1
ATOM 1612 O O . TRP A 1 195 ? -0.986 3.874 4.902 1.00 95.94 195 TRP A O 1
ATOM 1622 N N . GLY A 1 196 ? 0.968 3.383 5.864 1.00 97.38 196 GLY A N 1
ATOM 1623 C CA . GLY A 1 196 ? 0.430 2.910 7.131 1.00 97.38 196 GLY A CA 1
ATOM 1624 C C . GLY A 1 196 ? -0.035 3.990 8.108 1.00 97.38 196 GLY A C 1
ATOM 1625 O O . GLY A 1 196 ? -0.497 3.624 9.181 1.00 97.38 196 GLY A O 1
ATOM 1626 N N . VAL A 1 197 ? 0.037 5.295 7.794 1.00 98.25 197 VAL A N 1
ATOM 1627 C CA . VAL A 1 197 ? -0.360 6.364 8.744 1.00 98.25 197 VAL A CA 1
ATOM 1628 C C . VAL A 1 197 ? -1.765 6.179 9.329 1.00 98.25 197 VAL A C 1
ATOM 1630 O O . VAL A 1 197 ? -1.939 6.359 10.528 1.00 98.25 197 VAL A O 1
ATOM 1633 N N . GLY A 1 198 ? -2.759 5.772 8.531 1.00 98.00 198 GLY A N 1
ATOM 1634 C CA . GLY A 1 198 ? -4.120 5.557 9.034 1.00 98.00 198 GLY A CA 1
ATOM 1635 C C . GLY A 1 198 ? -4.227 4.335 9.948 1.00 98.00 198 GLY A C 1
ATOM 1636 O O . GLY A 1 198 ? -4.857 4.401 11.004 1.00 98.00 198 GLY A O 1
ATOM 1637 N N . ALA A 1 199 ? -3.561 3.237 9.583 1.00 98.12 199 ALA A N 1
ATOM 1638 C CA . ALA A 1 199 ? -3.469 2.035 10.405 1.00 98.12 199 ALA A CA 1
ATOM 1639 C C . ALA A 1 199 ? -2.713 2.296 11.721 1.00 98.12 199 ALA A C 1
ATOM 1641 O O . ALA A 1 199 ? -3.142 1.808 12.765 1.00 98.12 199 ALA A O 1
ATOM 1642 N N . LEU A 1 200 ? -1.645 3.101 11.688 1.00 98.56 200 LEU A N 1
ATOM 1643 C CA . LEU A 1 200 ? -0.881 3.504 12.869 1.00 98.56 200 LEU A CA 1
ATOM 1644 C C . LEU A 1 200 ? -1.706 4.415 13.783 1.00 98.56 200 LEU A C 1
ATOM 1646 O O . LEU A 1 200 ? -1.779 4.156 14.980 1.00 98.56 200 LEU A O 1
ATOM 1650 N N . THR A 1 201 ? -2.409 5.412 13.228 1.00 98.69 201 THR A N 1
ATOM 1651 C CA . THR A 1 201 ? -3.347 6.241 14.002 1.00 98.69 201 THR A CA 1
ATOM 1652 C C . THR A 1 201 ? -4.387 5.377 14.708 1.00 98.69 201 THR A C 1
ATOM 1654 O O . THR A 1 201 ? -4.629 5.567 15.896 1.00 98.69 201 THR A O 1
ATOM 1657 N N . ALA A 1 202 ? -4.994 4.411 14.013 1.00 98.38 202 ALA A N 1
ATOM 1658 C CA . ALA A 1 202 ? -5.954 3.515 14.647 1.00 98.38 202 ALA A CA 1
ATOM 1659 C C . ALA A 1 202 ? -5.307 2.636 15.720 1.00 98.38 202 ALA A C 1
ATOM 1661 O O . ALA A 1 202 ? -5.885 2.526 16.792 1.00 98.38 202 ALA A O 1
ATOM 1662 N N . TYR A 1 203 ? -4.126 2.062 15.464 1.00 98.31 203 TYR A N 1
ATOM 1663 C CA . TYR A 1 203 ? -3.385 1.252 16.436 1.00 98.31 203 TYR A CA 1
ATOM 1664 C C . TYR A 1 203 ? -3.115 2.017 17.735 1.00 98.31 203 TYR A C 1
ATOM 1666 O O . TYR A 1 203 ? -3.466 1.545 18.810 1.00 98.31 203 TYR A O 1
ATOM 1674 N N . GLU A 1 204 ? -2.569 3.229 17.647 1.00 98.00 204 GLU A N 1
ATOM 1675 C CA . GLU A 1 204 ? -2.308 4.058 18.828 1.00 98.00 204 GLU A CA 1
ATOM 1676 C C . GLU A 1 204 ? -3.607 4.454 19.541 1.00 98.00 204 GLU A C 1
ATOM 1678 O O . GLU A 1 204 ? -3.677 4.486 20.766 1.00 98.00 204 GLU A O 1
ATOM 1683 N N . MET A 1 205 ? -4.690 4.672 18.789 1.00 97.56 205 MET A N 1
ATOM 1684 C CA . MET A 1 205 ? -6.015 4.885 19.370 1.00 97.56 205 MET A CA 1
ATOM 1685 C C . MET A 1 205 ? -6.579 3.639 20.066 1.00 97.56 205 MET A C 1
ATOM 1687 O O . MET A 1 205 ? -7.563 3.792 20.785 1.00 97.56 205 MET A O 1
ATOM 1691 N N . MET A 1 206 ? -6.000 2.440 19.918 1.00 97.25 206 MET A N 1
ATOM 1692 C CA . MET A 1 206 ? -6.400 1.233 20.662 1.00 97.25 206 MET A CA 1
ATOM 1693 C C . MET A 1 206 ? -5.824 1.177 22.083 1.00 97.25 206 MET A C 1
ATOM 1695 O O . MET A 1 206 ? -6.304 0.381 22.881 1.00 97.25 206 MET A O 1
ATOM 1699 N N . GLU A 1 207 ? -4.872 2.037 22.452 1.00 94.69 207 GLU A N 1
ATOM 1700 C CA . GLU A 1 207 ? -4.224 2.014 23.774 1.00 94.69 207 GLU A CA 1
ATOM 1701 C C . GLU A 1 207 ? -5.226 2.142 24.938 1.00 94.69 207 GLU A C 1
ATOM 1703 O O . GLU A 1 207 ? -5.928 3.144 25.040 1.00 94.69 207 GLU A O 1
ATOM 1708 N N . GLY A 1 208 ? -5.319 1.147 25.823 1.00 91.81 208 GLY A N 1
ATOM 1709 C CA . GLY A 1 208 ? -6.341 1.113 26.881 1.00 91.81 208 GLY A CA 1
ATOM 1710 C C . GLY A 1 208 ? -7.698 0.569 26.418 1.00 91.81 208 GLY A C 1
ATOM 1711 O O . GLY A 1 208 ? -8.732 0.948 26.960 1.00 91.81 208 GLY A O 1
ATOM 1712 N N . ALA A 1 209 ? -7.717 -0.253 25.364 1.00 94.75 209 ALA A N 1
ATOM 1713 C CA . ALA A 1 209 ? -8.895 -1.024 24.975 1.00 94.75 209 ALA A CA 1
ATOM 1714 C C . ALA A 1 209 ? -9.257 -2.074 26.030 1.00 94.75 209 ALA A C 1
ATOM 1716 O O . ALA A 1 209 ? -8.378 -2.685 26.634 1.00 94.75 209 ALA A O 1
ATOM 1717 N N . GLU A 1 210 ? -10.560 -2.274 26.226 1.00 94.25 210 GLU A N 1
ATOM 1718 C CA . GLU A 1 210 ? -11.111 -3.280 27.141 1.00 94.25 210 GLU A CA 1
ATOM 1719 C C . GLU A 1 210 ? -11.020 -4.684 26.532 1.00 94.25 210 GLU A C 1
ATOM 1721 O O . GLU A 1 210 ? -10.777 -5.656 27.241 1.00 94.25 210 GLU A O 1
ATOM 1726 N N . ASP A 1 211 ? -11.208 -4.777 25.214 1.00 94.38 211 ASP A N 1
ATOM 1727 C CA . ASP A 1 211 ? -11.147 -6.022 24.453 1.00 94.38 211 ASP A CA 1
ATOM 1728 C C . ASP A 1 211 ? -10.484 -5.785 23.093 1.00 94.38 211 ASP A C 1
ATOM 1730 O O . ASP A 1 211 ? -10.667 -4.735 22.467 1.00 94.38 211 ASP A O 1
ATOM 1734 N N . VAL A 1 212 ? -9.717 -6.773 22.636 1.00 95.94 212 VAL A N 1
ATOM 1735 C CA . VAL A 1 212 ? -9.031 -6.769 21.343 1.00 95.94 212 VAL A CA 1
ATOM 1736 C C . VAL A 1 212 ? -9.185 -8.147 20.710 1.00 95.94 212 VAL A C 1
ATOM 1738 O O . VAL A 1 212 ? -8.635 -9.138 21.188 1.00 95.94 212 VAL A O 1
ATOM 1741 N N . LYS A 1 213 ? -9.898 -8.201 19.585 1.00 96.56 213 LYS A N 1
ATOM 1742 C CA . LYS A 1 213 ? -10.183 -9.429 18.836 1.00 96.56 213 LYS A CA 1
ATOM 1743 C C . LYS A 1 213 ? -9.605 -9.373 17.424 1.00 96.56 213 LYS A C 1
ATOM 1745 O O . LYS A 1 213 ? -9.486 -8.310 16.811 1.00 96.56 213 LYS A O 1
ATOM 1750 N N . VAL A 1 214 ? -9.279 -10.547 16.892 1.00 96.56 214 VAL A N 1
ATOM 1751 C CA . VAL A 1 214 ? -8.799 -10.737 15.518 1.00 96.56 214 VAL A CA 1
ATOM 1752 C C . VAL A 1 214 ? -9.885 -11.455 14.713 1.00 96.56 214 VAL A C 1
ATOM 1754 O O . VAL A 1 214 ? -10.306 -12.545 15.088 1.00 96.56 214 VAL A O 1
ATOM 1757 N N . ASP A 1 215 ? -10.316 -10.870 13.595 1.00 95.75 215 ASP A N 1
ATOM 1758 C CA . ASP A 1 215 ? -11.190 -11.504 12.597 1.00 95.75 215 ASP A CA 1
ATOM 1759 C C . ASP A 1 215 ? -10.428 -11.539 11.266 1.00 95.75 215 ASP A C 1
ATOM 1761 O O . ASP A 1 215 ? -10.313 -10.526 10.574 1.00 95.75 215 ASP A O 1
ATOM 1765 N N . GLY A 1 216 ? -9.839 -12.689 10.927 1.00 92.94 216 GLY A N 1
ATOM 1766 C CA . GLY A 1 216 ? -9.006 -12.836 9.730 1.00 92.94 216 GLY A CA 1
ATOM 1767 C C . GLY A 1 216 ? -7.807 -11.879 9.729 1.00 92.94 216 GLY A C 1
ATOM 1768 O O . GLY A 1 216 ? -6.940 -11.950 10.600 1.00 92.94 216 GLY A O 1
ATOM 1769 N N . GLU A 1 217 ? -7.760 -10.973 8.748 1.00 94.38 217 GLU A N 1
ATOM 1770 C CA . GLU A 1 217 ? -6.719 -9.943 8.625 1.00 94.38 217 GLU A CA 1
ATOM 1771 C C . GLU A 1 217 ? -7.112 -8.604 9.267 1.00 94.38 217 GLU A C 1
ATOM 1773 O O . GLU A 1 217 ? -6.541 -7.566 8.932 1.00 94.38 217 GLU A O 1
ATOM 1778 N N . VAL A 1 218 ? -8.102 -8.590 10.158 1.00 97.56 218 VAL A N 1
ATOM 1779 C CA . VAL A 1 218 ? -8.626 -7.367 10.768 1.00 97.56 218 VAL A CA 1
ATOM 1780 C C . VAL A 1 218 ? -8.505 -7.452 12.283 1.00 97.56 218 VAL A C 1
ATOM 1782 O O . VAL A 1 218 ? -8.916 -8.435 12.899 1.00 97.56 218 VAL A O 1
ATOM 1785 N N . LEU A 1 219 ? -7.947 -6.402 12.881 1.00 97.81 219 LEU A N 1
ATOM 1786 C CA . LEU A 1 219 ? -7.894 -6.199 14.320 1.00 97.81 219 LEU A CA 1
ATOM 1787 C C . LEU A 1 219 ? -9.019 -5.250 14.734 1.00 97.81 219 LEU A C 1
ATOM 1789 O O . LEU A 1 219 ? -9.188 -4.186 14.132 1.00 97.81 219 LEU A O 1
ATOM 1793 N N . ILE A 1 220 ? -9.780 -5.642 15.750 1.00 98.38 220 ILE A N 1
ATOM 1794 C CA . ILE A 1 220 ? -10.923 -4.890 16.264 1.00 98.38 220 ILE A CA 1
ATOM 1795 C C . ILE A 1 220 ? -10.703 -4.687 17.758 1.00 98.38 220 ILE A C 1
ATOM 1797 O O . ILE A 1 220 ? -10.592 -5.661 18.497 1.00 98.38 220 ILE A O 1
ATOM 1801 N N . ALA A 1 221 ? -10.660 -3.437 18.197 1.00 98.19 221 ALA A N 1
ATOM 1802 C CA . ALA A 1 221 ? -10.561 -3.078 19.602 1.00 98.19 221 ALA A CA 1
ATOM 1803 C C . ALA A 1 221 ? -11.839 -2.379 20.065 1.00 98.19 221 ALA A C 1
ATOM 1805 O O . ALA A 1 221 ? -12.430 -1.592 19.320 1.00 98.19 221 ALA A O 1
ATOM 1806 N N . GLU A 1 222 ? -12.252 -2.649 21.298 1.00 97.38 222 GLU A N 1
ATOM 1807 C CA . GLU A 1 222 ? -13.432 -2.047 21.911 1.00 97.38 222 GLU A CA 1
ATOM 1808 C C . GLU A 1 222 ? -13.046 -1.228 23.144 1.00 97.38 222 GLU A C 1
ATOM 1810 O O . GLU A 1 222 ? -12.214 -1.627 23.960 1.00 97.38 222 GLU A O 1
ATOM 1815 N N . LYS A 1 223 ? -13.653 -0.048 23.252 1.00 95.12 223 LYS A N 1
ATOM 1816 C CA . LYS A 1 223 ? -13.459 0.919 24.329 1.00 95.12 223 LYS A CA 1
ATOM 1817 C C . LYS A 1 223 ? -14.782 1.532 24.741 1.00 95.12 223 LYS A C 1
ATOM 1819 O O . LYS A 1 223 ? -15.722 1.617 23.942 1.00 95.12 223 LYS A O 1
ATOM 1824 N N . ARG A 1 224 ? -14.816 2.058 25.960 1.00 91.81 224 ARG A N 1
ATOM 1825 C CA . ARG A 1 224 ? -15.889 2.929 26.430 1.00 91.81 224 ARG A CA 1
ATOM 1826 C C . ARG A 1 224 ? -15.336 4.289 26.810 1.00 91.81 224 ARG A C 1
ATOM 1828 O O . ARG A 1 224 ? -14.294 4.396 27.443 1.00 91.81 224 ARG A O 1
ATOM 1835 N N . ASP A 1 225 ? -16.072 5.322 26.435 1.00 86.12 225 ASP A N 1
ATOM 1836 C CA . ASP A 1 225 ? -15.776 6.701 26.800 1.00 86.12 225 ASP A CA 1
ATOM 1837 C C . ASP A 1 225 ? -17.076 7.413 27.183 1.00 86.12 225 ASP A C 1
ATOM 1839 O O . ASP A 1 225 ? -17.970 7.554 26.349 1.00 86.12 225 ASP A O 1
ATOM 1843 N N . HIS A 1 226 ? -17.223 7.820 28.447 1.00 82.50 226 HIS A N 1
ATOM 1844 C CA . HIS A 1 226 ? -18.434 8.480 28.963 1.00 82.50 226 HIS A CA 1
ATOM 1845 C C . HIS A 1 226 ? -19.747 7.763 28.555 1.00 82.50 226 HIS A C 1
ATOM 1847 O O . HIS A 1 226 ? -20.677 8.385 28.043 1.00 82.50 226 HIS A O 1
ATOM 1853 N N . ASN A 1 227 ? -19.813 6.435 28.739 1.00 79.69 227 ASN A N 1
ATOM 1854 C CA . ASN A 1 227 ? -20.916 5.550 28.314 1.00 79.69 227 ASN A CA 1
ATOM 1855 C C . ASN A 1 227 ? -21.157 5.436 26.792 1.00 79.69 227 ASN A C 1
ATOM 1857 O O . ASN A 1 227 ? -22.139 4.821 26.373 1.00 79.69 227 ASN A O 1
ATOM 1861 N N . LYS A 1 228 ? -20.263 5.961 25.948 1.00 91.19 228 LYS A N 1
ATOM 1862 C CA . LYS A 1 228 ? -20.279 5.758 24.493 1.00 91.19 228 LYS A CA 1
ATOM 1863 C C . LYS A 1 228 ? -19.381 4.581 24.129 1.00 91.19 228 LYS A C 1
ATOM 1865 O O . LYS A 1 228 ? -18.230 4.520 24.554 1.00 91.19 228 LYS A O 1
ATOM 1870 N N . GLN A 1 229 ? -19.898 3.661 23.319 1.00 95.69 229 GLN A N 1
ATOM 1871 C CA . GLN A 1 229 ? -19.099 2.568 22.771 1.00 95.69 229 GLN A CA 1
ATOM 1872 C C . GLN A 1 229 ? -18.241 3.084 21.614 1.00 95.69 229 GLN A C 1
ATOM 1874 O O . GLN A 1 229 ? -18.762 3.685 20.671 1.00 95.69 229 GLN A O 1
ATOM 1879 N N . ILE A 1 230 ? -16.939 2.826 21.683 1.00 97.81 230 ILE A N 1
ATOM 1880 C CA . ILE A 1 230 ? -15.970 3.129 20.634 1.00 97.81 230 ILE A CA 1
ATOM 1881 C C . ILE A 1 230 ? -15.416 1.801 20.131 1.00 97.81 230 ILE A C 1
ATOM 1883 O O . ILE A 1 230 ? -14.860 1.015 20.895 1.00 97.81 230 ILE A O 1
ATOM 1887 N N . VAL A 1 231 ? -15.568 1.557 18.836 1.00 98.50 231 VAL A N 1
ATOM 1888 C CA . VAL A 1 231 ? -14.991 0.401 18.149 1.00 98.50 231 VAL A CA 1
ATOM 1889 C C . VAL A 1 231 ? -13.935 0.912 17.193 1.00 98.50 231 VAL A C 1
ATOM 1891 O O . VAL A 1 231 ? -14.185 1.841 16.428 1.00 98.50 231 VAL A O 1
ATOM 1894 N N . ILE A 1 232 ? -12.755 0.314 17.235 1.00 98.69 232 ILE A N 1
ATOM 1895 C CA . ILE A 1 232 ? -11.603 0.715 16.435 1.00 98.69 232 ILE A CA 1
ATOM 1896 C C . ILE A 1 232 ? -11.203 -0.471 15.583 1.00 98.69 232 ILE A C 1
ATOM 1898 O O . ILE A 1 232 ? -11.034 -1.572 16.096 1.00 98.69 232 ILE A O 1
ATOM 1902 N N . ILE A 1 233 ? -11.065 -0.254 14.282 1.00 98.50 233 ILE A N 1
ATOM 1903 C CA . ILE A 1 233 ? -10.753 -1.295 13.315 1.00 98.50 233 ILE A CA 1
ATOM 1904 C C . ILE A 1 233 ? -9.524 -0.881 12.513 1.00 98.50 233 ILE A C 1
ATOM 1906 O O . ILE A 1 233 ? -9.458 0.240 12.010 1.00 98.50 233 ILE A O 1
ATOM 1910 N N . LYS A 1 234 ? -8.574 -1.802 12.349 1.00 98.19 234 LYS A N 1
ATOM 1911 C CA . LYS A 1 234 ? -7.456 -1.678 11.402 1.00 98.19 234 LYS A CA 1
ATOM 1912 C C . LYS A 1 234 ? -7.073 -3.046 10.825 1.00 98.19 234 LYS A C 1
ATOM 1914 O O . LYS A 1 234 ? -7.487 -4.065 11.380 1.00 98.19 234 LYS A O 1
ATOM 1919 N N . PRO A 1 235 ? -6.271 -3.125 9.749 1.00 97.75 235 PRO A N 1
ATOM 1920 C CA . PRO A 1 235 ? -5.698 -4.399 9.335 1.00 97.75 235 PRO A CA 1
ATOM 1921 C C . PRO A 1 235 ? -4.775 -4.985 10.417 1.00 97.75 235 PRO A C 1
ATOM 1923 O O . PRO A 1 235 ? -4.250 -4.271 11.275 1.00 97.75 235 PRO A O 1
ATOM 1926 N N . LYS A 1 236 ? -4.565 -6.298 10.396 1.00 97.44 236 LYS A N 1
ATOM 1927 C CA . LYS A 1 236 ? -3.655 -7.009 11.301 1.00 97.44 236 LYS A CA 1
ATOM 1928 C C . LYS A 1 236 ? -2.206 -6.888 10.817 1.00 97.44 236 LYS A C 1
ATOM 1930 O O . LYS A 1 236 ? -1.915 -7.269 9.683 1.00 97.44 236 LYS A O 1
ATOM 1935 N N . GLY A 1 237 ? -1.296 -6.457 11.686 1.00 96.44 237 GLY A N 1
ATOM 1936 C CA . GLY A 1 237 ? 0.140 -6.461 11.412 1.00 96.44 237 GLY A CA 1
ATOM 1937 C C . GLY A 1 237 ? 0.923 -7.376 12.360 1.00 96.44 237 GLY A C 1
ATOM 1938 O O . GLY A 1 237 ? 0.316 -8.249 12.990 1.00 96.44 237 GLY A O 1
ATOM 1939 N N . PRO A 1 238 ? 2.263 -7.229 12.424 1.00 96.56 238 PRO A N 1
ATOM 1940 C CA . PRO A 1 238 ? 3.102 -6.208 11.768 1.00 96.56 238 PRO A CA 1
ATOM 1941 C C . PRO A 1 238 ? 3.489 -6.489 10.302 1.00 96.56 238 PRO A C 1
ATOM 1943 O O . PRO A 1 238 ? 4.261 -5.741 9.706 1.00 96.56 238 PRO A O 1
ATOM 1946 N N . GLY A 1 239 ? 3.015 -7.571 9.703 1.00 96.62 239 GLY A N 1
ATOM 1947 C CA . GLY A 1 239 ? 3.215 -7.899 8.296 1.00 96.62 239 GLY A CA 1
ATOM 1948 C C . GLY A 1 239 ? 2.423 -6.977 7.373 1.00 96.62 239 GLY A C 1
ATOM 1949 O O . GLY A 1 239 ? 1.427 -6.363 7.770 1.00 96.62 239 GLY A O 1
ATOM 1950 N N . ALA A 1 240 ? 2.861 -6.889 6.121 1.00 96.56 240 ALA A N 1
ATOM 1951 C CA . ALA A 1 240 ? 2.315 -5.981 5.125 1.00 96.56 240 ALA A CA 1
ATOM 1952 C C . ALA A 1 240 ? 0.921 -6.415 4.629 1.00 96.56 240 ALA A C 1
ATOM 1954 O O . ALA A 1 240 ? 0.771 -7.108 3.616 1.00 96.56 240 ALA A O 1
ATOM 1955 N N . ARG A 1 241 ? -0.122 -5.992 5.351 1.00 95.62 241 ARG A N 1
ATOM 1956 C CA . ARG A 1 241 ? -1.529 -6.300 5.059 1.00 95.62 241 ARG A CA 1
ATOM 1957 C C . ARG A 1 241 ? -2.351 -5.029 4.913 1.00 95.62 241 ARG A C 1
ATOM 1959 O O . ARG A 1 241 ? -2.018 -3.983 5.460 1.00 95.62 241 ARG A O 1
ATOM 1966 N N . THR A 1 242 ? -3.447 -5.143 4.172 1.00 92.25 242 THR A N 1
ATOM 1967 C CA . THR A 1 242 ? -4.426 -4.066 3.943 1.00 92.25 242 THR A CA 1
ATOM 1968 C C . THR A 1 242 ? -5.834 -4.445 4.412 1.00 92.25 242 THR A C 1
ATOM 1970 O O . THR A 1 242 ? -6.742 -3.619 4.350 1.00 92.25 242 THR A O 1
ATOM 1973 N N . GLY A 1 243 ? -6.011 -5.669 4.932 1.00 90.94 243 GLY A N 1
ATOM 1974 C CA . GLY A 1 243 ? -7.246 -6.151 5.548 1.00 90.94 243 GLY A CA 1
ATOM 1975 C C . GLY A 1 243 ? -8.234 -6.704 4.526 1.00 90.94 243 GLY A C 1
ATOM 1976 O O . GLY A 1 243 ? -9.262 -6.080 4.267 1.00 90.94 243 GLY A O 1
ATOM 1977 N N . LYS A 1 244 ? -7.960 -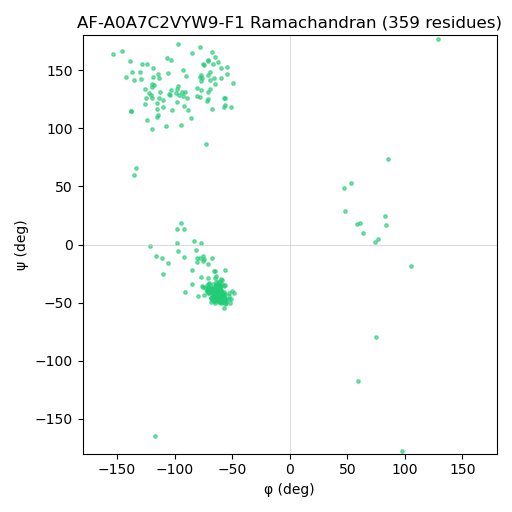7.895 3.971 1.00 88.00 244 LYS A N 1
ATOM 1978 C CA . LYS A 1 244 ? -8.792 -8.538 2.929 1.00 88.00 244 LYS A CA 1
ATOM 1979 C C . LYS A 1 244 ? -10.294 -8.558 3.264 1.00 88.00 244 LYS A C 1
ATOM 1981 O O . LYS A 1 244 ? -11.125 -8.271 2.411 1.00 88.00 244 LYS A O 1
ATOM 1986 N N . ASN A 1 245 ? -10.655 -8.847 4.515 1.00 92.50 245 ASN A N 1
ATOM 1987 C CA . ASN A 1 245 ? -12.041 -8.949 4.991 1.00 92.50 245 ASN A CA 1
ATOM 1988 C C . ASN A 1 245 ? -12.575 -7.677 5.687 1.00 92.50 245 ASN A C 1
ATOM 1990 O O . ASN A 1 245 ? -13.647 -7.721 6.298 1.00 92.50 245 ASN A O 1
ATOM 1994 N N . MET A 1 246 ? -11.881 -6.539 5.572 1.00 94.44 246 MET A N 1
ATOM 1995 C CA . MET A 1 246 ? -12.219 -5.284 6.261 1.00 94.44 246 MET A CA 1
ATOM 1996 C C . MET A 1 246 ? -13.668 -4.836 6.034 1.00 94.44 246 MET A C 1
ATOM 1998 O O . MET A 1 246 ? -14.371 -4.511 6.990 1.00 94.44 246 MET A O 1
ATOM 2002 N N . GLY A 1 247 ? -14.155 -4.854 4.790 1.00 94.88 247 GLY A N 1
ATOM 2003 C CA . GLY A 1 247 ? -15.504 -4.371 4.473 1.00 94.88 247 GLY A CA 1
ATOM 2004 C C . GLY A 1 247 ? -16.602 -5.193 5.154 1.00 94.88 247 GLY A C 1
ATOM 2005 O O . GLY A 1 247 ? -17.521 -4.632 5.759 1.00 94.88 247 GLY A O 1
ATOM 2006 N N . LYS A 1 248 ? -16.449 -6.524 5.175 1.00 95.38 248 LYS A N 1
ATOM 2007 C CA . LYS A 1 248 ? -17.362 -7.455 5.859 1.00 95.38 248 LYS A CA 1
ATOM 2008 C C . LYS A 1 248 ? -17.386 -7.201 7.371 1.00 95.38 248 LYS A C 1
ATOM 2010 O O . LYS A 1 248 ? -18.464 -7.214 7.972 1.00 95.38 248 LYS A O 1
ATOM 2015 N N . VAL A 1 249 ? -16.225 -6.937 7.976 1.00 97.44 249 VAL A N 1
ATOM 2016 C CA . VAL A 1 249 ? -16.109 -6.601 9.404 1.00 97.44 249 VAL A CA 1
ATOM 2017 C C . VAL A 1 249 ? -16.782 -5.260 9.706 1.00 97.44 249 VAL A C 1
ATOM 2019 O O . VAL A 1 249 ? -17.632 -5.197 10.593 1.00 97.44 249 VAL A O 1
ATOM 2022 N N . VAL A 1 250 ? -16.498 -4.212 8.927 1.00 97.38 250 VAL A N 1
ATOM 2023 C CA . VAL A 1 250 ? -17.116 -2.886 9.102 1.00 97.38 250 VAL A CA 1
ATOM 2024 C C . VAL A 1 250 ? -18.640 -2.974 9.013 1.00 97.38 250 VAL A C 1
ATOM 2026 O O . VAL A 1 250 ? -19.339 -2.455 9.881 1.00 97.38 250 VAL A O 1
ATOM 2029 N N . VAL A 1 251 ? -19.185 -3.684 8.019 1.00 97.44 251 VAL A N 1
ATOM 2030 C CA . VAL A 1 251 ? -20.640 -3.875 7.882 1.00 97.44 251 VAL A CA 1
ATOM 2031 C C . VAL A 1 251 ? -21.237 -4.575 9.109 1.00 97.44 251 VAL A C 1
ATOM 2033 O O . VAL A 1 251 ? -22.330 -4.207 9.553 1.00 97.44 251 VAL A O 1
ATOM 2036 N N . ARG A 1 252 ? -20.543 -5.571 9.673 1.00 97.69 252 ARG A N 1
ATOM 2037 C CA . ARG A 1 252 ? -20.984 -6.292 10.876 1.00 97.69 252 ARG A CA 1
ATOM 2038 C C . ARG A 1 252 ? -21.001 -5.380 12.102 1.00 97.69 252 ARG A C 1
ATOM 2040 O O . ARG A 1 252 ? -22.010 -5.330 12.804 1.00 97.69 252 ARG A O 1
ATOM 2047 N N . GLU A 1 253 ? -19.942 -4.607 12.311 1.00 97.81 253 GLU A N 1
ATOM 2048 C CA . GLU A 1 253 ? -19.827 -3.687 13.446 1.00 97.81 253 GLU A CA 1
ATOM 2049 C C . GLU A 1 253 ? -20.814 -2.515 13.332 1.00 97.81 253 GLU A C 1
ATOM 2051 O O . GLU A 1 253 ? -21.487 -2.171 14.300 1.00 97.81 253 GLU A O 1
ATOM 2056 N N . VAL A 1 254 ? -21.053 -1.987 12.127 1.00 97.81 254 VAL A N 1
ATOM 2057 C CA . VAL A 1 254 ? -22.121 -1.002 11.876 1.00 97.81 254 VAL A CA 1
ATOM 2058 C C . VAL A 1 254 ? -23.515 -1.571 12.177 1.00 97.81 254 VAL A C 1
ATOM 2060 O O . VAL A 1 254 ? -24.416 -0.844 12.612 1.00 97.81 254 VAL A O 1
ATOM 2063 N N . ARG A 1 255 ? -23.756 -2.865 11.928 1.00 97.25 255 ARG A N 1
ATOM 2064 C CA . ARG A 1 255 ? -25.018 -3.519 12.317 1.00 97.25 255 ARG A CA 1
ATOM 2065 C C . ARG A 1 255 ? -25.152 -3.596 13.832 1.00 97.25 255 ARG A C 1
ATOM 2067 O O . ARG A 1 255 ? -26.199 -3.186 14.325 1.00 97.25 255 ARG A O 1
ATOM 2074 N N . ARG A 1 256 ? -24.095 -4.025 14.526 1.00 97.00 256 ARG A N 1
ATOM 2075 C CA . ARG A 1 256 ? -24.043 -4.157 15.988 1.00 97.00 256 ARG A CA 1
ATOM 2076 C C . ARG A 1 256 ? -24.225 -2.820 16.712 1.00 97.00 256 ARG A C 1
ATOM 2078 O O . ARG A 1 256 ? -25.039 -2.735 17.620 1.00 97.00 256 ARG A O 1
ATOM 2085 N N . LEU A 1 257 ? -23.539 -1.770 16.262 1.00 96.56 257 LEU A N 1
ATOM 2086 C CA . LEU A 1 257 ? -23.588 -0.430 16.865 1.00 96.56 257 LEU A CA 1
ATOM 2087 C C . LEU A 1 257 ? -24.877 0.350 16.554 1.00 96.56 257 LEU A C 1
ATOM 2089 O O . LEU A 1 257 ? -25.112 1.422 17.108 1.00 96.56 257 LEU A O 1
ATOM 2093 N N . GLY A 1 258 ? -25.715 -0.136 15.632 1.00 95.81 258 GLY A N 1
ATOM 2094 C CA . GLY A 1 258 ? -26.963 0.526 15.253 1.00 95.81 258 GLY A CA 1
ATOM 2095 C C . GLY A 1 258 ? -26.749 1.755 14.364 1.00 95.81 258 GLY A C 1
ATOM 2096 O O . GLY A 1 258 ? -26.935 1.649 13.145 1.00 95.81 258 GLY A O 1
ATOM 2097 N N . LYS A 1 259 ? -26.387 2.898 14.965 1.00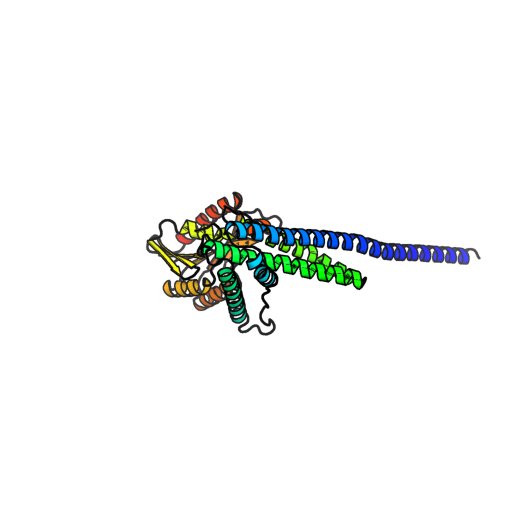 95.94 259 LYS A N 1
ATOM 2098 C CA . LYS A 1 259 ? -26.194 4.205 14.303 1.00 95.94 259 LYS A CA 1
ATOM 2099 C C . LYS A 1 259 ? -24.891 4.901 14.740 1.00 95.94 259 LYS A C 1
ATOM 2101 O O . LYS A 1 259 ? -24.952 5.932 15.407 1.00 95.94 259 LYS A O 1
ATOM 2106 N N . PRO A 1 260 ? -23.714 4.344 14.411 1.00 97.75 260 PRO A N 1
ATOM 2107 C CA . PRO A 1 260 ? -22.457 4.957 14.812 1.00 97.75 260 PRO A CA 1
ATOM 2108 C C . PRO A 1 260 ? -22.100 6.199 13.977 1.00 97.75 260 PRO A C 1
ATOM 2110 O O . PRO A 1 260 ? -22.483 6.301 12.809 1.00 97.75 260 PRO A O 1
ATOM 2113 N N . LEU A 1 261 ? -21.287 7.092 14.553 1.00 97.69 261 LEU A N 1
ATOM 2114 C CA . LEU A 1 261 ? -20.414 7.991 13.796 1.00 97.69 261 LEU A CA 1
ATOM 2115 C C . LEU A 1 261 ? -19.274 7.163 13.212 1.00 97.69 261 LEU A C 1
ATOM 2117 O O . LEU A 1 261 ? -18.549 6.529 13.973 1.00 97.69 261 LEU A O 1
ATOM 2121 N N . ILE A 1 262 ? -19.084 7.187 11.896 1.00 98.44 262 ILE A N 1
ATOM 2122 C CA . ILE A 1 262 ? -17.947 6.508 11.271 1.00 98.44 262 ILE A CA 1
ATOM 2123 C C . ILE A 1 262 ? -16.842 7.534 11.023 1.00 98.44 262 ILE A C 1
ATOM 2125 O O . ILE A 1 262 ? -17.063 8.532 10.337 1.00 98.44 262 ILE A O 1
ATOM 2129 N N . ILE A 1 263 ? -15.658 7.279 11.574 1.00 98.62 263 ILE A N 1
ATOM 2130 C CA . ILE A 1 263 ? -14.457 8.090 11.371 1.00 98.62 263 ILE A CA 1
ATOM 2131 C C . ILE A 1 263 ? -13.426 7.231 10.646 1.00 98.62 263 ILE A C 1
ATOM 2133 O O . ILE A 1 263 ? -12.976 6.223 11.181 1.00 98.62 263 ILE A O 1
ATOM 2137 N N . ILE A 1 264 ? -13.048 7.614 9.433 1.00 98.56 264 ILE A N 1
ATOM 2138 C CA . ILE A 1 264 ? -12.035 6.910 8.641 1.00 98.56 264 ILE A CA 1
ATOM 2139 C C . ILE A 1 264 ? -10.748 7.720 8.688 1.00 98.56 264 ILE A C 1
ATOM 2141 O O . ILE A 1 264 ? -10.770 8.910 8.397 1.00 98.56 264 ILE A O 1
ATOM 2145 N N . VAL A 1 265 ? -9.626 7.092 9.023 1.00 98.56 265 VAL A N 1
ATOM 2146 C CA . VAL A 1 265 ? -8.302 7.718 8.948 1.00 98.56 265 VAL A CA 1
ATOM 2147 C C . VAL A 1 265 ? -7.492 7.004 7.880 1.00 98.56 265 VAL A C 1
ATOM 2149 O O . VAL A 1 265 ? -7.366 5.779 7.910 1.00 98.56 265 VAL A O 1
ATOM 2152 N N . ASN A 1 266 ? -6.961 7.754 6.917 1.00 97.06 266 ASN A N 1
ATOM 2153 C CA . ASN A 1 266 ? -6.219 7.170 5.805 1.00 97.06 266 ASN A CA 1
ATOM 2154 C C . ASN A 1 266 ? -5.194 8.138 5.198 1.00 97.06 266 ASN A C 1
ATOM 2156 O O . ASN A 1 266 ? -5.252 9.351 5.396 1.00 97.06 266 ASN A O 1
ATOM 2160 N N . ALA A 1 267 ? -4.272 7.583 4.420 1.00 96.81 267 ALA A N 1
ATOM 2161 C CA . ALA A 1 267 ? -3.360 8.317 3.560 1.00 96.81 267 ALA A CA 1
ATOM 2162 C C . ALA A 1 267 ? -4.066 8.807 2.282 1.00 96.81 267 ALA A C 1
ATOM 2164 O O . ALA A 1 267 ? -4.905 8.111 1.711 1.00 96.81 267 ALA A O 1
ATOM 2165 N N . GLN A 1 268 ? -3.678 9.979 1.786 1.00 96.19 268 GLN A N 1
ATOM 2166 C CA . GLN A 1 268 ? -4.078 10.514 0.486 1.00 96.19 268 GLN A CA 1
ATOM 2167 C C . GLN A 1 268 ? -2.859 11.095 -0.235 1.00 96.19 268 GLN A C 1
ATOM 2169 O O . GLN A 1 268 ? -2.010 11.735 0.387 1.00 96.19 268 GLN A O 1
ATOM 2174 N N . ALA A 1 269 ? -2.791 10.904 -1.555 1.00 94.00 269 ALA A N 1
ATOM 2175 C CA . ALA A 1 269 ? -1.815 11.589 -2.394 1.00 94.00 269 ALA A CA 1
ATOM 2176 C C . ALA A 1 269 ? -1.940 13.105 -2.232 1.00 94.00 269 ALA A C 1
ATOM 2178 O O . ALA A 1 269 ? -3.024 13.682 -2.358 1.00 94.00 269 ALA A O 1
ATOM 2179 N N . LYS A 1 270 ? -0.817 13.737 -1.905 1.00 94.69 270 LYS A N 1
ATOM 2180 C CA . LYS A 1 270 ? -0.712 15.184 -1.813 1.00 94.69 270 LYS A CA 1
ATOM 2181 C C . LYS A 1 270 ? -0.613 15.781 -3.210 1.00 94.69 270 LYS A C 1
ATOM 2183 O O . LYS A 1 270 ? 0.039 15.210 -4.083 1.00 94.69 270 LYS A O 1
ATOM 2188 N N . MET A 1 271 ? -1.221 16.941 -3.401 1.00 92.06 271 MET A N 1
ATOM 2189 C CA . MET A 1 271 ? -1.057 17.714 -4.629 1.00 92.06 271 MET A CA 1
ATOM 2190 C C . MET A 1 271 ? 0.322 18.379 -4.662 1.00 92.06 271 MET A C 1
ATOM 2192 O O . MET A 1 271 ? 0.921 18.651 -3.613 1.00 92.06 271 MET A O 1
ATOM 2196 N N . GLU A 1 272 ? 0.840 18.664 -5.859 1.00 86.00 272 GLU A N 1
ATOM 2197 C CA . GLU A 1 272 ? 2.038 19.488 -5.989 1.00 86.00 272 GLU A CA 1
ATOM 2198 C C . GLU A 1 272 ? 1.823 20.847 -5.290 1.00 86.00 272 GLU A C 1
ATOM 2200 O O . GLU A 1 272 ? 0.901 21.593 -5.606 1.00 86.00 272 GLU A O 1
ATOM 2205 N N . GLY A 1 273 ? 2.662 21.151 -4.294 1.00 92.19 273 GLY A N 1
ATOM 2206 C CA . GLY A 1 273 ? 2.542 22.343 -3.440 1.00 92.19 273 GLY A CA 1
ATOM 2207 C C . GLY A 1 273 ? 2.019 22.068 -2.024 1.00 92.19 273 GLY A C 1
ATOM 2208 O O . GLY A 1 273 ? 2.270 22.864 -1.119 1.00 92.19 273 GLY A O 1
ATOM 2209 N N . GLU A 1 274 ? 1.380 20.920 -1.778 1.00 95.50 274 GLU A N 1
ATOM 2210 C CA . GLU A 1 274 ? 0.991 20.515 -0.424 1.00 95.50 274 GLU A CA 1
ATOM 2211 C C . GLU A 1 274 ? 2.200 19.994 0.380 1.00 95.50 274 GLU A C 1
ATOM 2213 O O . GLU A 1 274 ? 3.106 19.303 -0.118 1.00 95.50 274 GLU A O 1
ATOM 2218 N N . LYS A 1 275 ? 2.209 20.310 1.681 1.00 95.56 275 LYS A N 1
ATOM 2219 C CA . LYS A 1 275 ? 3.203 19.782 2.623 1.00 95.56 275 LYS A CA 1
ATOM 2220 C C . LYS A 1 275 ? 2.858 18.343 2.997 1.00 95.56 275 LYS A C 1
ATOM 2222 O O . LYS A 1 275 ? 1.697 18.009 3.219 1.00 95.56 275 LYS A O 1
ATOM 2227 N N . SER A 1 276 ? 3.880 17.505 3.114 1.00 95.94 276 SER A N 1
ATOM 2228 C CA . SER A 1 276 ? 3.709 16.146 3.627 1.00 95.94 276 SER A CA 1
ATOM 2229 C C . SER A 1 276 ? 3.265 16.180 5.091 1.00 95.94 276 SER A C 1
ATOM 2231 O O . SER A 1 276 ? 3.743 17.008 5.870 1.00 95.94 276 SER A O 1
ATOM 2233 N N . GLY A 1 277 ? 2.317 15.318 5.451 1.00 96.75 277 GLY A N 1
ATOM 2234 C CA . GLY A 1 277 ? 1.672 15.318 6.763 1.00 96.75 277 GLY A CA 1
ATOM 2235 C C . GLY A 1 277 ? 0.620 16.419 6.958 1.00 96.75 277 GLY A C 1
ATOM 2236 O O . GLY A 1 277 ? 0.080 16.548 8.056 1.00 96.75 277 GLY A O 1
ATOM 2237 N N . ALA A 1 278 ? 0.305 17.219 5.928 1.00 97.31 278 ALA A N 1
ATOM 2238 C CA . ALA A 1 278 ? -0.889 18.061 5.962 1.00 97.31 278 ALA A CA 1
ATOM 2239 C C . ALA A 1 278 ? -2.140 17.182 6.118 1.00 97.31 278 ALA A C 1
ATOM 2241 O O . ALA A 1 278 ? -2.144 16.023 5.703 1.00 97.31 278 ALA A O 1
ATOM 2242 N N . MET A 1 279 ? -3.192 17.726 6.726 1.00 96.62 279 MET A N 1
ATOM 2243 C CA . MET A 1 279 ? -4.438 16.997 6.950 1.00 96.62 279 MET A CA 1
ATOM 2244 C C . MET A 1 279 ? -5.598 17.676 6.241 1.00 96.62 279 MET A C 1
ATOM 2246 O O . MET A 1 279 ? -5.684 18.903 6.190 1.00 96.62 279 MET A O 1
ATOM 2250 N N . SER A 1 280 ? -6.517 16.867 5.735 1.00 95.81 280 SER A N 1
ATOM 2251 C CA . SER A 1 280 ? -7.797 17.326 5.210 1.00 95.81 280 SER A CA 1
ATOM 2252 C C . SER A 1 280 ? -8.922 16.518 5.833 1.00 95.81 280 SER A C 1
ATOM 2254 O O . SER A 1 280 ? -8.790 15.314 6.046 1.00 95.81 280 SER A O 1
ATOM 2256 N N . GLN A 1 281 ? -10.037 17.181 6.111 1.00 96.50 281 GLN A N 1
ATOM 2257 C CA . GLN A 1 281 ? -11.259 16.526 6.550 1.00 96.50 281 GLN A CA 1
ATOM 2258 C C . GLN A 1 281 ? -12.241 16.472 5.379 1.00 96.50 281 GLN A C 1
ATOM 2260 O O . GLN A 1 281 ? -12.459 17.475 4.704 1.00 96.50 281 GLN A O 1
ATOM 2265 N N . ALA A 1 282 ? -12.836 15.307 5.149 1.00 95.69 282 ALA A N 1
ATOM 2266 C CA . ALA A 1 282 ? -13.839 15.083 4.117 1.00 95.69 282 ALA A CA 1
ATOM 2267 C C . ALA A 1 282 ? -15.086 14.413 4.707 1.00 95.69 282 ALA A C 1
ATOM 2269 O O . ALA A 1 282 ? -15.015 13.720 5.722 1.00 95.69 282 ALA A O 1
ATOM 2270 N N . ILE A 1 283 ? -16.232 14.607 4.057 1.00 96.62 283 ILE A N 1
ATOM 2271 C CA . ILE A 1 283 ? -17.472 13.888 4.365 1.00 96.62 283 ILE A CA 1
ATOM 2272 C C . ILE A 1 283 ? -17.612 12.725 3.382 1.00 96.62 283 ILE A C 1
ATOM 2274 O O . ILE A 1 283 ? -17.427 12.908 2.180 1.00 96.62 283 ILE A O 1
ATOM 2278 N N . GLY A 1 284 ? -17.941 11.536 3.888 1.00 95.75 284 GLY A N 1
ATOM 2279 C CA . GLY A 1 284 ? -18.019 10.306 3.094 1.00 95.75 284 GLY A CA 1
ATOM 2280 C C . GLY A 1 284 ? -16.762 9.437 3.177 1.00 95.75 284 GLY A C 1
ATOM 2281 O O . GLY A 1 284 ? -15.826 9.735 3.922 1.00 95.75 284 GLY A O 1
ATOM 2282 N N . VAL A 1 285 ? -16.764 8.328 2.432 1.00 95.00 285 VAL A N 1
ATOM 2283 C CA . VAL A 1 285 ? -15.668 7.349 2.407 1.00 95.00 285 VAL A CA 1
ATOM 2284 C C . VAL A 1 285 ? -14.616 7.788 1.390 1.00 95.00 285 VAL A C 1
ATOM 2286 O O . VAL A 1 285 ? -14.843 7.726 0.181 1.00 95.00 285 VAL A O 1
ATOM 2289 N N . ALA A 1 286 ? -13.457 8.236 1.872 1.00 91.56 286 ALA A N 1
ATOM 2290 C CA . ALA A 1 286 ? -12.391 8.761 1.024 1.00 91.56 286 ALA A CA 1
ATOM 2291 C C . ALA A 1 286 ? -11.125 7.887 1.053 1.00 91.56 286 ALA A C 1
ATOM 2293 O O . ALA A 1 286 ? -10.780 7.285 2.069 1.00 91.56 286 ALA A O 1
ATOM 2294 N N . ALA A 1 287 ? -10.428 7.846 -0.090 1.00 86.62 287 ALA A N 1
ATOM 2295 C CA . ALA A 1 287 ? -9.136 7.178 -0.288 1.00 86.62 287 ALA A CA 1
ATOM 2296 C C . ALA A 1 287 ? -9.093 5.658 0.010 1.00 86.62 287 ALA A C 1
ATOM 2298 O O . ALA A 1 287 ? -8.015 5.094 0.174 1.00 86.62 287 ALA A O 1
ATOM 2299 N N . ALA A 1 288 ? -10.237 4.972 0.069 1.00 90.06 288 ALA A N 1
ATOM 2300 C CA . ALA A 1 288 ? -10.311 3.523 0.273 1.00 90.06 288 ALA A CA 1
ATOM 2301 C C . ALA A 1 288 ? -10.356 2.753 -1.066 1.00 90.06 288 ALA A C 1
ATOM 2303 O O . ALA A 1 288 ? -10.935 3.277 -2.020 1.00 90.06 288 ALA A O 1
ATOM 2304 N N . PRO A 1 289 ? -9.832 1.509 -1.130 1.00 89.88 289 PRO A N 1
ATOM 2305 C CA . PRO A 1 289 ? -9.993 0.636 -2.296 1.00 89.88 289 PRO A CA 1
ATOM 2306 C C . PRO A 1 289 ? -11.464 0.442 -2.682 1.00 89.88 289 PRO A C 1
ATOM 2308 O O . PRO A 1 289 ? -12.330 0.374 -1.808 1.00 89.88 289 PRO A O 1
ATOM 2311 N N . GLU A 1 290 ? -11.747 0.300 -3.974 1.00 91.12 290 GLU A N 1
ATOM 2312 C CA . GLU A 1 290 ? -13.098 0.344 -4.542 1.00 91.12 290 GLU A CA 1
ATOM 2313 C C . GLU A 1 290 ? -14.069 -0.672 -3.914 1.00 91.12 290 GLU A C 1
ATOM 2315 O O . GLU A 1 290 ? -15.148 -0.244 -3.491 1.00 91.12 290 GLU A O 1
ATOM 2320 N N . PRO A 1 291 ? -13.725 -1.971 -3.747 1.00 92.31 291 PRO A N 1
ATOM 2321 C CA . PRO A 1 291 ? -14.623 -2.920 -3.084 1.00 92.31 291 PRO A CA 1
ATOM 2322 C C . PRO A 1 291 ? -14.944 -2.531 -1.637 1.00 92.31 291 PRO A C 1
ATOM 2324 O O . PRO A 1 291 ? -16.100 -2.580 -1.215 1.00 92.31 291 PRO A O 1
ATOM 2327 N N . LEU A 1 292 ? -13.936 -2.081 -0.881 1.00 94.44 292 LEU A N 1
ATOM 2328 C CA . LEU A 1 292 ? -14.111 -1.646 0.505 1.00 94.44 292 LEU A CA 1
ATOM 2329 C C . LEU A 1 292 ? -14.995 -0.399 0.577 1.00 94.44 292 LEU A C 1
ATOM 2331 O O . LEU A 1 292 ? -15.949 -0.361 1.355 1.00 94.44 292 LEU A O 1
ATOM 2335 N N . LYS A 1 293 ? -14.700 0.601 -0.260 1.00 95.12 293 LYS A N 1
ATOM 2336 C CA . LYS A 1 293 ? -15.475 1.836 -0.360 1.00 95.12 293 LYS A CA 1
ATOM 2337 C C . LYS A 1 293 ? -16.942 1.529 -0.648 1.00 95.12 293 LYS A C 1
ATOM 2339 O O . LYS A 1 293 ? -17.809 1.967 0.105 1.00 95.12 293 LYS A O 1
ATOM 2344 N N . TYR A 1 294 ? -17.208 0.704 -1.660 1.00 94.62 294 TYR A N 1
ATOM 2345 C CA . TYR A 1 294 ? -18.558 0.299 -2.039 1.00 94.62 294 TYR A CA 1
ATOM 2346 C C . TYR A 1 294 ? -19.305 -0.404 -0.897 1.00 94.62 294 TYR A C 1
ATOM 2348 O O . TYR A 1 294 ? -20.456 -0.067 -0.608 1.00 94.62 294 TYR A O 1
ATOM 2356 N N . GLN A 1 295 ? -18.664 -1.351 -0.201 1.00 94.81 295 GLN A N 1
ATOM 2357 C CA . GLN A 1 295 ? -19.286 -2.063 0.922 1.00 94.81 295 GLN A CA 1
ATOM 2358 C C . GLN A 1 295 ? -19.687 -1.113 2.062 1.00 94.81 295 GLN A C 1
ATOM 2360 O O . GLN A 1 295 ? -20.795 -1.232 2.599 1.00 94.81 295 GLN A O 1
ATOM 2365 N N . ILE A 1 296 ? -18.822 -0.151 2.404 1.00 96.12 296 ILE A N 1
ATOM 2366 C CA . ILE A 1 296 ? -19.095 0.849 3.445 1.00 96.12 296 ILE A CA 1
ATOM 2367 C C . ILE A 1 296 ? -20.201 1.810 2.986 1.00 96.12 296 ILE A C 1
ATOM 2369 O O . ILE A 1 296 ? -21.181 2.004 3.705 1.00 96.12 296 ILE A O 1
ATOM 2373 N N . GLU A 1 297 ? -20.105 2.371 1.781 1.00 96.62 297 GLU A N 1
ATOM 2374 C CA . GLU A 1 297 ? -21.099 3.312 1.248 1.00 96.62 297 GLU A CA 1
ATOM 2375 C C . GLU A 1 297 ? -22.493 2.681 1.152 1.00 96.62 297 GLU A C 1
ATOM 2377 O O . GLU A 1 297 ? -23.488 3.306 1.525 1.00 96.62 297 GLU A O 1
ATOM 2382 N N . LYS A 1 298 ? -22.580 1.406 0.757 1.00 95.94 298 LYS A N 1
ATOM 2383 C CA . LYS A 1 298 ? -23.841 0.657 0.676 1.00 95.94 298 LYS A CA 1
ATOM 2384 C C . LYS A 1 298 ? -24.544 0.551 2.029 1.00 95.94 298 LYS A C 1
ATOM 2386 O O . LYS A 1 298 ? -25.763 0.731 2.094 1.00 95.94 298 LYS A O 1
ATOM 2391 N N . ILE A 1 299 ? -23.823 0.259 3.118 1.00 97.06 299 ILE A N 1
ATOM 2392 C CA . ILE A 1 299 ? -24.434 0.195 4.458 1.00 97.06 299 ILE A CA 1
ATOM 2393 C C . ILE A 1 299 ? -24.725 1.593 5.020 1.00 97.06 299 ILE A C 1
ATOM 2395 O O . ILE A 1 299 ? -25.776 1.791 5.634 1.00 97.06 299 ILE A O 1
ATOM 2399 N N . VAL A 1 300 ? -23.848 2.564 4.757 1.00 97.06 300 VAL A N 1
ATOM 2400 C CA . VAL A 1 300 ? -24.000 3.967 5.165 1.00 97.06 300 VAL A CA 1
ATOM 2401 C C . VAL A 1 300 ? -25.245 4.590 4.546 1.00 97.06 300 VAL A C 1
ATOM 2403 O O . VAL A 1 300 ? -26.049 5.167 5.275 1.00 97.06 300 VAL A O 1
ATOM 2406 N N . ALA A 1 301 ? -25.456 4.415 3.240 1.00 96.56 301 ALA A N 1
ATOM 2407 C CA . ALA A 1 301 ? -26.620 4.937 2.531 1.00 96.56 301 ALA A CA 1
ATOM 2408 C C . ALA A 1 301 ? -27.924 4.312 3.047 1.00 96.56 301 ALA A C 1
ATOM 2410 O O . ALA A 1 301 ? -28.883 5.022 3.347 1.00 96.56 301 ALA A O 1
ATOM 2411 N N . ARG A 1 302 ? -27.942 2.983 3.236 1.00 96.50 302 ARG A N 1
ATOM 2412 C CA . ARG A 1 302 ? -29.111 2.253 3.761 1.00 96.50 302 ARG A CA 1
ATOM 2413 C C . ARG A 1 302 ? -29.515 2.708 5.163 1.00 96.50 302 ARG A C 1
ATOM 2415 O O . ARG A 1 302 ? -30.703 2.779 5.456 1.00 96.50 302 ARG A O 1
ATOM 2422 N N . LYS A 1 303 ? -28.541 2.998 6.031 1.00 96.62 303 LYS A N 1
ATOM 2423 C CA . LYS A 1 303 ? -28.777 3.399 7.428 1.00 96.62 303 LYS A CA 1
ATOM 2424 C C . LYS A 1 303 ? -28.752 4.916 7.668 1.00 96.62 303 LYS A C 1
ATOM 2426 O O . LYS A 1 303 ? -29.055 5.335 8.784 1.00 96.62 303 LYS A O 1
ATOM 2431 N N . ARG A 1 304 ? -28.422 5.720 6.648 1.00 95.88 304 ARG A N 1
ATOM 2432 C CA . ARG A 1 304 ? -28.230 7.183 6.714 1.00 95.88 304 ARG A CA 1
ATOM 2433 C C . ARG A 1 304 ? -27.228 7.592 7.803 1.00 95.88 304 ARG A C 1
ATOM 2435 O O . ARG A 1 304 ? -27.545 8.386 8.684 1.00 95.88 304 ARG A O 1
ATOM 2442 N N . LEU A 1 305 ? -26.040 6.990 7.771 1.00 97.38 305 LEU A N 1
ATOM 2443 C CA . LEU A 1 305 ? -25.001 7.204 8.786 1.00 97.38 305 LEU A CA 1
ATOM 2444 C C . LEU A 1 305 ? -24.071 8.370 8.422 1.00 97.38 305 LEU A C 1
ATOM 2446 O O . LEU A 1 305 ? -23.751 8.540 7.246 1.00 97.38 305 LEU A O 1
ATOM 2450 N N . PRO A 1 306 ? -23.583 9.143 9.405 1.00 96.94 306 PRO A N 1
ATOM 2451 C CA . PRO A 1 306 ? -22.546 10.135 9.164 1.00 96.94 306 PRO A CA 1
ATOM 2452 C C . PRO A 1 306 ? -21.171 9.466 9.037 1.00 96.94 306 PRO A C 1
ATOM 2454 O O . PRO A 1 306 ? -20.786 8.645 9.873 1.00 96.94 306 PRO A O 1
ATOM 2457 N N . VAL A 1 307 ? -20.423 9.857 8.003 1.00 98.12 307 VAL A N 1
ATOM 2458 C CA . VAL A 1 307 ? -19.045 9.414 7.760 1.00 98.12 307 VAL A CA 1
ATOM 2459 C C . VAL A 1 307 ? -18.146 10.633 7.628 1.00 98.12 307 VAL A C 1
ATOM 2461 O O . VAL A 1 307 ? -18.406 11.504 6.796 1.00 98.12 307 VAL A O 1
ATOM 2464 N N . ILE A 1 308 ? -17.081 10.672 8.421 1.00 98.44 308 ILE A N 1
ATOM 2465 C CA . ILE A 1 308 ? -16.037 11.692 8.358 1.00 98.44 308 ILE A CA 1
ATOM 2466 C C . ILE A 1 308 ? -14.716 10.991 8.052 1.00 98.44 308 ILE A C 1
ATOM 2468 O O . ILE A 1 308 ? -14.327 10.070 8.761 1.00 98.44 308 ILE A O 1
ATOM 2472 N N . SER A 1 309 ? -14.016 11.433 7.013 1.00 98.44 309 SER A N 1
ATOM 2473 C CA . SER A 1 309 ? -12.673 10.960 6.684 1.00 98.44 309 SER A CA 1
ATOM 2474 C C . SER A 1 309 ? -11.630 12.008 7.070 1.00 98.44 309 SER A C 1
ATOM 2476 O O . SER A 1 309 ? -11.749 13.170 6.684 1.00 98.44 309 SER A O 1
ATOM 2478 N N . ILE A 1 310 ? -10.598 11.596 7.800 1.00 98.50 310 ILE A N 1
ATOM 2479 C CA . ILE A 1 310 ? -9.381 12.360 8.076 1.00 98.50 310 ILE A CA 1
ATOM 2480 C C . ILE A 1 310 ? -8.287 11.812 7.161 1.00 98.50 310 ILE A C 1
ATOM 2482 O O . ILE A 1 310 ? -7.906 10.644 7.243 1.00 98.50 310 ILE A O 1
ATOM 2486 N N . LEU A 1 311 ? -7.809 12.664 6.261 1.00 98.31 311 LEU A N 1
ATOM 2487 C CA . LEU A 1 311 ? -6.858 12.314 5.217 1.00 98.31 311 LEU A CA 1
ATOM 2488 C C . LEU A 1 311 ? -5.512 12.958 5.516 1.00 98.31 311 LEU A C 1
ATOM 2490 O O . LEU A 1 311 ? -5.409 14.184 5.549 1.00 98.31 311 LEU A O 1
ATOM 2494 N N . ILE A 1 312 ? -4.487 12.136 5.713 1.00 98.44 312 ILE A N 1
ATOM 2495 C CA . ILE A 1 312 ? -3.101 12.578 5.875 1.00 98.44 312 ILE A CA 1
ATOM 2496 C C . ILE A 1 312 ? -2.457 12.600 4.487 1.00 98.44 312 ILE A C 1
ATOM 2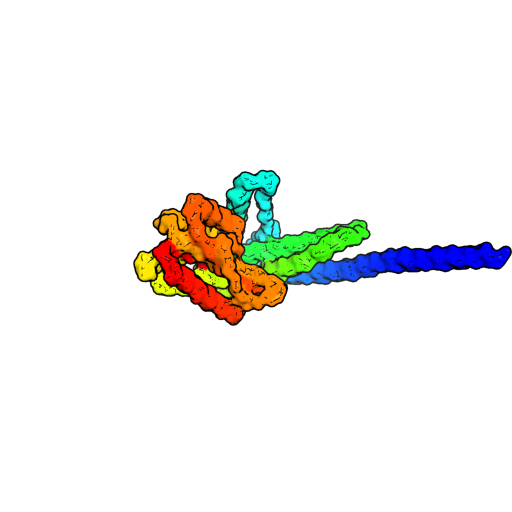498 O O . ILE A 1 312 ? -2.581 11.638 3.734 1.00 98.44 312 ILE A O 1
ATOM 2502 N N . LYS A 1 313 ? -1.791 13.698 4.130 1.00 97.50 313 LYS A N 1
ATOM 2503 C CA . LYS A 1 313 ? -1.235 13.946 2.791 1.00 97.50 313 LYS A CA 1
ATOM 2504 C C . LYS A 1 313 ? 0.192 13.408 2.654 1.00 97.50 313 LYS A C 1
ATOM 2506 O O . LYS A 1 313 ? 1.063 13.791 3.436 1.00 97.50 313 LYS A O 1
ATOM 2511 N N . LEU A 1 314 ? 0.451 12.574 1.645 1.00 96.75 314 LEU A N 1
ATOM 2512 C CA . LEU A 1 314 ? 1.766 11.976 1.360 1.00 96.75 314 LEU A CA 1
ATOM 2513 C C . LEU A 1 314 ? 2.165 12.160 -0.109 1.00 96.75 314 LEU A C 1
ATOM 2515 O O . LEU A 1 314 ? 1.311 12.152 -0.992 1.00 96.75 314 LEU A O 1
ATOM 2519 N N . SER A 1 315 ? 3.462 12.291 -0.391 1.00 94.38 315 SER A N 1
ATOM 2520 C CA . SER A 1 315 ? 3.989 12.098 -1.755 1.00 94.38 315 SER A CA 1
ATOM 2521 C C . SER A 1 315 ? 3.950 10.630 -2.178 1.00 94.38 315 SER A C 1
ATOM 2523 O O . SER A 1 315 ? 3.999 9.746 -1.329 1.00 94.38 315 SER A O 1
ATOM 2525 N N . GLU A 1 316 ? 3.980 10.369 -3.490 1.00 88.81 316 GLU A N 1
ATOM 2526 C CA . GLU A 1 316 ? 4.142 9.014 -4.054 1.00 88.81 316 GLU A CA 1
ATOM 2527 C C . GLU A 1 316 ? 5.325 8.250 -3.441 1.00 88.81 316 GLU A C 1
ATOM 2529 O O . GLU A 1 316 ? 5.207 7.070 -3.130 1.00 88.81 316 GLU A O 1
ATOM 2534 N N . LYS A 1 317 ? 6.448 8.939 -3.204 1.00 91.06 317 LYS A N 1
ATOM 2535 C CA . LYS A 1 317 ? 7.636 8.364 -2.563 1.00 91.06 317 LYS A CA 1
ATOM 2536 C C . LYS A 1 317 ? 7.343 7.928 -1.122 1.00 91.06 317 LYS A C 1
ATOM 2538 O O . LYS A 1 317 ? 7.622 6.797 -0.739 1.00 91.06 317 LYS A O 1
ATOM 2543 N N . GLU A 1 318 ? 6.709 8.805 -0.346 1.00 95.50 318 GLU A N 1
ATOM 2544 C CA . GLU A 1 318 ? 6.320 8.539 1.044 1.00 95.50 318 GLU A CA 1
ATOM 2545 C C . GLU A 1 318 ? 5.270 7.427 1.183 1.00 95.50 318 GLU A C 1
ATOM 2547 O O . GLU A 1 318 ? 5.190 6.815 2.243 1.00 95.50 318 GLU A O 1
ATOM 2552 N N . PHE A 1 319 ? 4.480 7.122 0.146 1.00 94.00 319 PHE A N 1
ATOM 2553 C CA . PHE A 1 319 ? 3.571 5.970 0.185 1.00 94.00 319 PHE A CA 1
ATOM 2554 C C . PHE A 1 319 ? 4.313 4.642 0.302 1.00 94.00 319 PHE A C 1
ATOM 2556 O O . PHE A 1 319 ? 3.784 3.713 0.904 1.00 94.00 319 PHE A O 1
ATOM 2563 N N . THR A 1 320 ? 5.505 4.537 -0.277 1.00 94.44 320 THR A N 1
ATOM 2564 C CA . THR A 1 320 ? 6.226 3.263 -0.385 1.00 94.44 320 THR A CA 1
ATOM 2565 C C . THR A 1 320 ? 7.469 3.174 0.470 1.00 94.44 320 THR A C 1
ATOM 2567 O O . THR A 1 320 ? 8.007 2.087 0.618 1.00 94.44 320 THR A O 1
ATOM 2570 N N . GLU A 1 321 ? 7.920 4.290 1.030 1.00 95.38 321 GLU A N 1
ATOM 2571 C CA . GLU A 1 321 ? 9.082 4.339 1.909 1.00 95.38 321 GLU A CA 1
ATOM 2572 C C . GLU A 1 321 ? 8.701 4.303 3.390 1.00 95.38 321 GLU A C 1
ATOM 2574 O O . GLU A 1 321 ? 7.532 4.384 3.782 1.00 95.38 321 GLU A O 1
ATOM 2579 N N . GLU A 1 322 ? 9.727 4.187 4.228 1.00 96.69 322 GLU A N 1
ATOM 2580 C CA . GLU A 1 322 ? 9.606 4.315 5.672 1.00 96.69 322 GLU A CA 1
ATOM 2581 C C . GLU A 1 322 ? 9.059 5.689 6.083 1.00 96.69 322 GLU A C 1
ATOM 2583 O O . GLU A 1 322 ? 9.362 6.737 5.506 1.00 96.69 322 GLU A O 1
ATOM 2588 N N . MET A 1 323 ? 8.240 5.678 7.129 1.00 95.69 323 MET A N 1
ATOM 2589 C CA . MET A 1 323 ? 7.567 6.848 7.657 1.00 95.69 323 MET A CA 1
ATOM 2590 C C . MET A 1 323 ? 8.575 7.818 8.277 1.00 95.69 323 MET A C 1
ATOM 2592 O O . MET A 1 323 ? 9.209 7.526 9.295 1.00 95.69 323 MET A O 1
ATOM 2596 N N . ASN A 1 324 ? 8.666 9.008 7.684 1.00 95.81 324 ASN A N 1
ATOM 2597 C CA . ASN A 1 324 ? 9.486 10.100 8.196 1.00 95.81 324 ASN A CA 1
ATOM 2598 C C . ASN A 1 324 ? 8.821 10.837 9.379 1.00 95.81 324 ASN A C 1
ATOM 2600 O O . ASN A 1 324 ? 7.632 10.686 9.667 1.00 95.81 324 ASN A O 1
ATOM 2604 N N . GLU A 1 325 ? 9.591 11.706 10.032 1.00 95.69 325 GLU A N 1
ATOM 2605 C CA . GLU A 1 325 ? 9.149 12.490 11.193 1.00 95.69 325 GLU A CA 1
ATOM 2606 C C . GLU A 1 325 ? 7.940 13.402 10.928 1.00 95.69 325 GLU A C 1
ATOM 2608 O O . GLU A 1 325 ? 7.137 13.651 11.829 1.00 95.69 325 GLU A O 1
ATOM 2613 N N . ASN A 1 326 ? 7.767 13.911 9.702 1.00 96.25 326 ASN A N 1
ATOM 2614 C CA . ASN A 1 326 ? 6.593 14.728 9.378 1.00 96.25 326 ASN A CA 1
ATOM 2615 C C . ASN A 1 326 ? 5.311 13.895 9.434 1.00 96.25 326 ASN A C 1
ATOM 2617 O O . ASN A 1 326 ? 4.301 14.368 9.954 1.00 96.25 326 ASN A O 1
ATOM 2621 N N . LEU A 1 327 ? 5.363 12.660 8.932 1.00 97.50 327 LEU A N 1
ATOM 2622 C CA . LEU A 1 327 ? 4.234 11.737 8.953 1.00 97.50 327 LEU A CA 1
ATOM 2623 C C . LEU A 1 327 ? 3.940 11.228 10.367 1.00 97.50 327 LEU A C 1
ATOM 2625 O O . LEU A 1 327 ? 2.776 11.203 10.753 1.00 97.50 327 LEU A O 1
ATOM 2629 N N . ARG A 1 328 ? 4.967 10.939 11.178 1.00 96.38 328 ARG A N 1
ATOM 2630 C CA . ARG A 1 328 ? 4.786 10.594 12.604 1.00 96.38 328 ARG A CA 1
ATOM 2631 C C . ARG A 1 328 ? 4.088 11.712 13.378 1.00 96.38 328 ARG A C 1
ATOM 2633 O O . ARG A 1 328 ? 3.109 11.473 14.073 1.00 96.38 328 ARG A O 1
ATOM 2640 N N . ARG A 1 329 ? 4.507 12.967 13.181 1.00 97.50 329 ARG A N 1
ATOM 2641 C CA . ARG A 1 329 ? 3.801 14.124 13.762 1.00 97.50 329 ARG A CA 1
ATOM 2642 C C . ARG A 1 329 ? 2.370 14.272 13.245 1.00 97.50 329 ARG A C 1
ATOM 2644 O O . ARG A 1 329 ? 1.513 14.772 13.968 1.00 97.50 329 ARG A O 1
ATOM 2651 N N . ALA A 1 330 ? 2.106 13.896 11.996 1.00 98.00 330 ALA A N 1
ATOM 2652 C CA . ALA A 1 330 ? 0.758 13.933 11.439 1.00 98.00 330 ALA A CA 1
ATOM 2653 C C . ALA A 1 330 ? -0.157 12.866 12.058 1.00 98.00 330 ALA A C 1
ATOM 2655 O O . ALA A 1 330 ? -1.338 13.142 12.241 1.00 98.00 330 ALA A O 1
ATOM 2656 N N . VAL A 1 331 ? 0.380 11.700 12.437 1.00 98.25 331 VAL A N 1
ATOM 2657 C CA . VAL A 1 331 ? -0.357 10.656 13.171 1.00 98.25 331 VAL A CA 1
ATOM 2658 C C . VAL A 1 331 ? -0.865 11.186 14.513 1.00 98.25 331 VAL A C 1
ATOM 2660 O O . VAL A 1 331 ? -2.051 11.035 14.801 1.00 98.25 331 VAL A O 1
ATOM 2663 N N . GLU A 1 332 ? -0.030 11.897 15.277 1.00 97.81 332 GLU A N 1
ATOM 2664 C CA . GLU A 1 332 ? -0.456 12.535 16.536 1.00 97.81 332 GLU A CA 1
ATOM 2665 C C . GLU A 1 332 ? -1.556 13.577 16.315 1.00 97.81 332 GLU A C 1
ATOM 2667 O O . GLU A 1 332 ? -2.608 13.540 16.951 1.00 97.81 332 GLU A O 1
ATOM 2672 N N . LYS A 1 333 ? -1.383 14.452 15.321 1.00 98.06 333 LYS A N 1
ATOM 2673 C CA . LYS A 1 333 ? -2.417 15.437 14.972 1.00 98.06 333 LYS A CA 1
ATOM 2674 C C . LYS A 1 333 ? -3.724 14.778 14.523 1.00 98.06 333 LYS A C 1
ATOM 2676 O O . LYS A 1 333 ? -4.802 15.307 14.797 1.00 98.06 333 LYS A O 1
ATOM 2681 N N . ALA A 1 334 ? -3.649 13.641 13.832 1.00 98.44 334 ALA A N 1
ATOM 2682 C CA . ALA A 1 334 ? -4.824 12.885 13.423 1.00 98.44 334 ALA A CA 1
ATOM 2683 C C . ALA A 1 334 ? -5.534 12.269 14.635 1.00 98.44 334 ALA A C 1
ATOM 2685 O O . ALA A 1 334 ? -6.761 12.321 14.692 1.00 98.44 334 ALA A O 1
ATOM 2686 N N . LYS A 1 335 ? -4.797 11.767 15.634 1.00 98.19 335 LYS A N 1
ATOM 2687 C CA . LYS A 1 335 ? -5.372 11.303 16.909 1.00 98.19 335 LYS A CA 1
ATOM 2688 C C . LYS A 1 335 ? -6.134 12.419 17.609 1.00 98.19 335 LYS A C 1
ATOM 2690 O O . LYS A 1 335 ? -7.275 12.204 18.010 1.00 98.19 335 LYS A O 1
ATOM 2695 N N . ASP A 1 336 ? -5.556 13.613 17.694 1.00 98.06 336 ASP A N 1
ATOM 2696 C CA . ASP A 1 336 ? -6.217 14.768 18.312 1.00 98.06 336 ASP A CA 1
ATOM 2697 C C . ASP A 1 336 ? -7.488 15.176 17.554 1.00 98.06 336 ASP A C 1
ATOM 2699 O O . ASP A 1 336 ? -8.532 15.434 18.159 1.00 98.06 336 ASP A O 1
ATOM 2703 N N . ALA A 1 337 ? -7.444 15.158 16.218 1.00 98.06 337 ALA A N 1
ATOM 2704 C CA . ALA A 1 337 ? -8.617 15.413 15.388 1.00 98.06 337 ALA A CA 1
ATOM 2705 C C . ALA A 1 337 ? -9.723 14.366 15.619 1.00 98.06 337 ALA A C 1
ATOM 2707 O O . ALA A 1 337 ? -10.890 14.728 15.781 1.00 98.06 337 ALA A O 1
ATOM 2708 N N . VAL A 1 338 ? -9.367 13.077 15.688 1.00 98.00 338 VAL A N 1
ATOM 2709 C CA . VAL A 1 338 ? -10.303 11.987 16.000 1.00 98.00 338 VAL A CA 1
ATOM 2710 C C . VAL A 1 338 ? -10.905 12.173 17.397 1.00 98.00 338 VAL A C 1
ATOM 2712 O O . VAL A 1 338 ? -12.126 12.118 17.533 1.00 98.00 338 VAL A O 1
ATOM 2715 N N . LYS A 1 339 ? -10.089 12.454 18.421 1.00 96.62 339 LYS A N 1
ATOM 2716 C CA . LYS A 1 339 ? -10.556 12.715 19.796 1.00 96.62 339 LYS A CA 1
ATOM 2717 C C . LYS A 1 339 ? -11.553 13.873 19.843 1.00 96.62 339 LYS A C 1
ATOM 2719 O O . LYS A 1 339 ? -12.643 13.711 20.385 1.00 96.62 339 LYS A O 1
ATOM 2724 N N . SER A 1 340 ? -11.260 14.986 19.165 1.00 96.56 340 SER A N 1
ATOM 2725 C CA . SER A 1 340 ? -12.183 16.127 19.087 1.00 96.56 340 SER A CA 1
ATOM 2726 C C . SER A 1 340 ? -13.534 15.762 18.451 1.00 96.56 340 SER A C 1
ATOM 2728 O O . SER A 1 340 ? -14.578 16.275 18.862 1.00 96.56 340 SER A O 1
ATOM 2730 N N . LEU A 1 341 ? -13.552 14.871 17.451 1.00 96.25 341 LEU A N 1
ATOM 2731 C CA . LEU A 1 341 ? -14.798 14.373 16.854 1.00 96.25 341 LEU A CA 1
ATOM 2732 C C . LEU A 1 341 ? -15.575 13.463 17.817 1.00 96.25 341 LEU A C 1
ATOM 2734 O O . LEU A 1 341 ? -16.802 13.560 17.885 1.00 96.25 341 LEU A O 1
ATOM 2738 N N . ILE A 1 342 ? -14.875 12.611 18.574 1.00 95.38 342 ILE A N 1
ATOM 2739 C CA . ILE A 1 342 ? -15.479 11.737 19.591 1.00 95.38 342 ILE A CA 1
ATOM 2740 C C . ILE A 1 342 ? -16.141 12.570 20.694 1.00 95.38 342 ILE A C 1
ATOM 2742 O O . ILE A 1 342 ? -17.280 12.283 21.070 1.00 95.38 342 ILE A O 1
ATOM 2746 N N . GLU A 1 343 ? -15.477 13.618 21.182 1.00 94.31 343 GLU A N 1
ATOM 2747 C CA . GLU A 1 343 ? -15.991 14.513 22.230 1.00 94.31 343 GLU A CA 1
ATOM 2748 C C . GLU A 1 343 ? -17.283 15.221 21.806 1.00 94.31 343 GLU A C 1
ATOM 2750 O O . GLU A 1 343 ? -18.241 15.302 22.575 1.00 94.31 343 GLU A O 1
ATOM 2755 N N . LYS A 1 344 ? -17.346 15.680 20.551 1.00 93.12 344 LYS A N 1
ATOM 2756 C CA . LYS A 1 344 ? -18.504 16.399 19.992 1.00 93.12 344 LYS A CA 1
ATOM 2757 C C . LYS A 1 344 ? -19.697 15.496 19.678 1.00 93.12 344 LYS A C 1
ATOM 2759 O O . LYS A 1 344 ? -20.786 16.005 19.407 1.00 93.12 344 LYS A O 1
ATOM 2764 N N . CYS A 1 345 ? -19.523 14.175 19.682 1.00 91.56 345 CYS A N 1
ATOM 2765 C CA . CYS A 1 345 ? -20.575 13.229 19.327 1.00 91.56 345 CYS A CA 1
ATOM 2766 C C . CYS A 1 345 ? -21.156 12.510 20.558 1.00 91.56 345 CYS A C 1
ATOM 2768 O O . CYS A 1 345 ? -20.472 12.247 21.550 1.00 91.56 345 CYS A O 1
ATOM 2770 N N . ARG A 1 346 ? -22.455 12.189 20.489 1.00 90.62 346 ARG A N 1
ATOM 2771 C CA . ARG A 1 346 ? -23.184 11.448 21.540 1.00 90.62 346 ARG A CA 1
ATOM 2772 C C . ARG A 1 346 ? -23.478 9.993 21.177 1.00 90.62 346 ARG A C 1
ATOM 2774 O O . ARG A 1 346 ? -23.855 9.211 22.038 1.00 90.62 346 ARG A O 1
ATOM 2781 N N . GLN A 1 347 ? -23.357 9.650 19.900 1.00 93.75 347 GLN A N 1
ATOM 2782 C CA . GLN A 1 347 ? -23.624 8.312 19.378 1.00 93.75 347 GLN A CA 1
ATOM 2783 C C . GLN A 1 347 ? -22.392 7.403 19.526 1.00 93.75 347 GLN A C 1
ATOM 2785 O O . GLN A 1 347 ? -21.294 7.921 19.740 1.00 93.75 347 GLN A O 1
ATOM 2790 N N . PRO A 1 348 ? -22.539 6.070 19.395 1.00 97.25 348 PRO A N 1
ATOM 2791 C CA . PRO A 1 348 ? -21.390 5.173 19.302 1.00 97.25 348 PRO A CA 1
ATOM 2792 C C . PRO A 1 348 ? -20.443 5.591 18.172 1.00 97.25 348 PRO A C 1
ATOM 2794 O O . PRO A 1 348 ? -20.883 6.176 17.181 1.00 97.25 348 PRO A O 1
ATOM 2797 N N . VAL A 1 349 ? -19.156 5.279 18.285 1.00 98.12 349 VAL A N 1
ATOM 2798 C CA . VAL A 1 349 ? -18.149 5.658 17.283 1.00 98.12 349 VAL A CA 1
ATOM 2799 C C . VAL A 1 349 ? -17.501 4.414 16.703 1.00 98.12 349 VAL A C 1
ATOM 2801 O O . VAL A 1 349 ? -17.126 3.499 17.431 1.00 98.12 349 VAL A O 1
ATOM 2804 N N . LEU A 1 350 ? -17.356 4.397 15.382 1.00 98.56 350 LEU A N 1
ATOM 2805 C CA . LEU A 1 350 ? -16.587 3.405 14.652 1.00 98.56 350 LEU A CA 1
ATOM 2806 C C . LEU A 1 350 ? -15.398 4.092 13.979 1.00 98.56 350 LEU A C 1
ATOM 2808 O O . LEU A 1 350 ? -15.579 4.842 13.022 1.00 98.56 350 LEU A O 1
ATOM 2812 N N . ILE A 1 351 ? -14.194 3.833 14.473 1.00 98.62 351 ILE A N 1
ATOM 2813 C CA . ILE A 1 351 ? -12.940 4.352 13.927 1.00 98.62 351 ILE A CA 1
ATOM 2814 C C . ILE A 1 351 ? -12.347 3.291 13.003 1.00 98.62 351 ILE A C 1
ATOM 2816 O O . ILE A 1 351 ? -12.207 2.137 13.398 1.00 98.62 351 ILE A O 1
ATOM 2820 N N . ILE A 1 352 ? -11.993 3.667 11.778 1.00 98.56 352 ILE A N 1
ATOM 2821 C CA . ILE A 1 352 ? -11.425 2.769 10.772 1.00 98.56 352 ILE A CA 1
ATOM 2822 C C . ILE A 1 352 ? -10.085 3.346 10.315 1.00 98.56 352 ILE A C 1
ATOM 2824 O O . ILE A 1 352 ? -10.051 4.337 9.588 1.00 98.56 352 ILE A O 1
ATOM 2828 N N . GLY A 1 353 ? -8.984 2.727 10.733 1.00 98.19 353 GLY A N 1
ATOM 2829 C CA . GLY A 1 353 ? -7.648 3.028 10.225 1.00 98.19 353 GLY A CA 1
ATOM 2830 C C . GLY A 1 353 ? -7.338 2.189 9.000 1.00 98.19 353 GLY A C 1
ATOM 2831 O O . GLY A 1 353 ? -7.263 0.965 9.089 1.00 98.19 353 GLY A O 1
ATOM 2832 N N . LEU A 1 354 ? -7.153 2.842 7.857 1.00 97.19 354 LEU A N 1
ATOM 2833 C CA . LEU A 1 354 ? -6.771 2.195 6.605 1.00 97.19 354 LEU A CA 1
ATOM 2834 C C . LEU A 1 354 ? -5.283 2.412 6.311 1.00 97.19 354 LEU A C 1
ATOM 2836 O O . LEU A 1 354 ? -4.662 3.347 6.816 1.00 97.19 354 LEU A O 1
ATOM 2840 N N . GLY A 1 355 ? -4.719 1.541 5.479 1.00 94.94 355 GLY A N 1
ATOM 2841 C CA . GLY A 1 355 ? -3.313 1.590 5.090 1.00 94.94 355 GLY A CA 1
ATOM 2842 C C . GLY A 1 355 ? -2.610 0.255 5.285 1.00 94.94 355 GLY A C 1
ATOM 2843 O O . GLY A 1 355 ? -3.201 -0.711 5.766 1.00 94.94 355 GLY A O 1
ATOM 2844 N N . ASN A 1 356 ? -1.345 0.204 4.882 1.00 95.69 356 ASN A N 1
ATOM 2845 C CA . ASN A 1 356 ? -0.516 -0.988 5.022 1.00 95.69 356 ASN A CA 1
ATOM 2846 C C . ASN A 1 356 ? 0.049 -1.110 6.443 1.00 95.69 356 ASN A C 1
ATOM 2848 O O . ASN A 1 356 ? 0.559 -0.134 6.984 1.00 95.69 356 ASN A O 1
ATOM 2852 N N . THR A 1 357 ? -0.008 -2.302 7.033 1.00 97.62 357 THR A N 1
ATOM 2853 C CA . THR A 1 357 ? 0.459 -2.561 8.406 1.00 97.62 357 THR A CA 1
ATOM 2854 C C . THR A 1 357 ? 1.908 -3.011 8.530 1.00 97.62 357 THR A C 1
ATOM 2856 O O . THR A 1 357 ? 2.299 -3.477 9.596 1.00 97.62 357 THR A O 1
ATOM 2859 N N . PHE A 1 358 ? 2.722 -2.884 7.480 1.00 97.88 358 PHE A N 1
ATOM 2860 C CA . PHE A 1 358 ? 4.150 -3.181 7.554 1.00 97.88 358 PHE A CA 1
ATOM 2861 C C . PHE A 1 358 ? 4.784 -2.444 8.741 1.00 97.88 358 PHE A C 1
ATOM 2863 O O . PHE A 1 358 ? 4.741 -1.217 8.796 1.00 97.88 358 PHE A O 1
ATOM 2870 N N . ARG A 1 359 ? 5.339 -3.206 9.691 1.00 97.06 359 ARG A N 1
ATOM 2871 C CA . ARG A 1 359 ? 5.930 -2.755 10.965 1.00 97.06 359 ARG A CA 1
ATOM 2872 C C . ARG A 1 359 ? 4.967 -2.020 11.915 1.00 97.06 359 ARG A C 1
ATOM 2874 O O . ARG A 1 359 ? 5.427 -1.356 12.838 1.00 97.06 359 ARG A O 1
ATOM 2881 N N . ILE A 1 360 ? 3.653 -2.167 11.738 1.00 97.56 360 ILE A N 1
ATOM 2882 C CA . ILE A 1 360 ? 2.609 -1.650 12.640 1.00 97.56 360 ILE A CA 1
ATOM 2883 C C . ILE A 1 360 ? 1.878 -2.850 13.254 1.00 97.56 360 ILE A C 1
ATOM 2885 O O . ILE A 1 360 ? 1.183 -3.529 12.501 1.00 97.56 360 ILE A O 1
ATOM 2889 N N . PRO A 1 361 ? 2.001 -3.127 14.565 1.00 92.81 361 PRO A N 1
ATOM 2890 C CA . PRO A 1 361 ? 1.364 -4.285 15.207 1.00 92.81 361 PRO A CA 1
ATOM 2891 C C . PRO A 1 361 ? -0.143 -4.328 14.962 1.00 92.81 361 PRO A C 1
ATOM 2893 O O . PRO A 1 361 ? -0.776 -3.267 15.119 1.00 92.81 361 PRO A O 1
#

Solvent-accessible surface area (backbone atoms only — not comparable to full-atom values): 18572 Å² total; per-residue (Å²): 113,69,64,63,51,51,50,51,51,52,50,52,50,51,53,50,51,51,49,50,51,53,50,52,54,53,51,49,50,56,51,47,48,54,54,52,51,50,53,53,51,51,51,49,51,50,41,53,52,52,50,51,46,50,54,51,52,53,51,54,55,42,45,74,75,72,45,61,62,82,79,38,49,70,55,50,56,53,45,37,66,52,79,85,77,79,60,72,74,91,49,72,79,63,36,54,63,48,40,44,52,49,54,50,53,53,50,52,56,49,48,55,52,46,46,71,68,47,63,87,54,55,74,40,58,51,32,21,49,50,51,32,40,53,26,46,8,51,32,43,47,51,41,52,52,52,48,49,45,52,52,48,23,64,75,65,69,35,62,67,57,42,52,55,53,53,75,46,39,64,59,54,48,53,53,35,54,35,22,53,43,31,33,49,30,60,74,72,53,84,54,35,31,31,29,12,44,9,23,46,34,35,47,63,70,39,69,87,44,79,44,78,48,75,59,89,38,25,32,40,28,35,37,77,56,97,92,24,49,36,39,38,34,25,32,40,38,40,20,42,28,71,20,92,56,41,39,64,50,51,54,50,50,47,60,73,58,64,66,32,43,35,37,36,30,26,43,34,82,44,56,96,88,58,60,65,31,39,75,46,79,45,79,43,91,65,82,56,60,67,54,44,37,50,47,48,50,57,53,31,62,76,68,70,46,58,40,38,19,43,32,37,21,29,47,73,65,40,45,30,29,60,51,48,72,54,44,54,55,29,29,54,54,48,46,53,54,50,50,56,53,56,73,76,46,84,55,30,36,38,38,37,12,37,35,37,15,30,62,32,98

Sequence (361 aa):
MNELNNQFIVYALSYLILFLICFLAGYRQELAFFFEFRDLKRFLKQLEEEVSDVKRIIKEEIKKIGVSWQDVEPHYETLTNFFIVPPVGDEPVGSIERLEQILEAASEQIERKIDLLIPQADNELKANMKQVFLEASRLNRIYKVVKHFYFTGVKSRNLTVLVQALTQLHFLKREAERSFNAVKTYLQGSLPMGWGVGALTAYEMMEGAEDVKVDGEVLIAEKRDHNKQIVIIKPKGPGARTGKNMGKVVVREVRRLGKPLIIIVNAQAKMEGEKSGAMSQAIGVAAAPEPLKYQIEKIVARKRLPVISILIKLSEKEFTEEMNENLRRAVEKAKDAVKSLIEKCRQPVLIIGLGNTFRIP

Foldseek 3Di:
DVVVVVVVVVVVVVVVVVVVVVVVVVVVLVVCLVVLLVVLVVLLVVLVVLLVVLVVLVCVLLVVLVADVVVCVVLLVVLLQDDQDQPDPVDPPCSLVSRLVSVVVSLVVLLVSLCVSRVPDDPQLSLLVSLLSVLSSQSSVLSVVSVVLSVVCVVVVDSVSSVVSSVCSVVSSLSNLLSSLLNCCSRPNDADFLQQLLVQLLLVVLVPFPDWDDDPQKIWTWDDDPNAIEIGIAGDDLHWDFHSCRLVVLLVVCVVQLAAEEEEEGEDEDDVVDDALDKDKDWADPPDPPSSSVSNVVSCVVSVHTYMYIYGYDHSSSNRHHHDPSSVVSSVVVNVVVVVVVVPDDGHYYYYRGGTNNNPD

pLDDT: mean 91.68, std 7.25, range [57.28, 98.69]

Radius of gyration: 26.93 Å; Cα contacts (8 Å, |Δi|>4): 560; chains: 1; bounding box: 49×70×97 Å